Protein AF-A0A2D8TCZ0-F1 (afdb_monomer_lite)

Structure (mmCIF, N/CA/C/O backbone):
data_AF-A0A2D8TCZ0-F1
#
_entry.id   AF-A0A2D8TCZ0-F1
#
loop_
_atom_site.group_PDB
_atom_site.id
_atom_site.type_symbol
_atom_site.label_atom_id
_atom_site.label_alt_id
_atom_site.label_comp_id
_atom_site.label_asym_id
_atom_site.label_entity_id
_atom_site.label_seq_id
_atom_site.pdbx_PDB_ins_code
_atom_site.Cartn_x
_atom_site.Cartn_y
_atom_site.Cartn_z
_atom_site.occupancy
_atom_site.B_iso_or_equiv
_atom_site.auth_seq_id
_atom_site.auth_comp_id
_atom_site.auth_asym_id
_atom_site.auth_atom_id
_atom_site.pdbx_PDB_model_num
ATOM 1 N N . MET A 1 1 ? 22.124 35.869 -0.562 1.00 40.25 1 MET A N 1
ATOM 2 C CA . MET A 1 1 ? 22.173 34.782 -1.564 1.00 40.25 1 MET A CA 1
ATOM 3 C C . MET A 1 1 ? 20.794 34.158 -1.653 1.00 40.25 1 MET A C 1
ATOM 5 O O . MET A 1 1 ? 20.349 33.575 -0.677 1.00 40.25 1 MET A O 1
ATOM 9 N N . LYS A 1 2 ? 20.081 34.383 -2.759 1.00 32.12 2 LYS A N 1
ATOM 10 C CA . LYS A 1 2 ? 18.773 33.778 -3.040 1.00 32.12 2 LYS A CA 1
ATOM 11 C C . LYS A 1 2 ? 19.015 32.621 -4.011 1.00 32.12 2 LYS A C 1
ATOM 13 O O . LYS A 1 2 ? 19.551 32.869 -5.084 1.00 32.12 2 LYS A O 1
ATOM 18 N N . MET A 1 3 ? 18.666 31.395 -3.631 1.00 36.53 3 MET A N 1
ATOM 19 C CA . MET A 1 3 ? 18.548 30.276 -4.571 1.00 36.53 3 MET A CA 1
ATOM 20 C C . MET A 1 3 ? 17.095 30.206 -5.044 1.00 36.53 3 MET A C 1
ATOM 22 O O . MET A 1 3 ? 16.209 30.225 -4.188 1.00 36.53 3 MET A O 1
ATOM 26 N N . PRO A 1 4 ? 16.808 30.138 -6.353 1.00 41.56 4 PRO A N 1
ATOM 27 C CA . PRO A 1 4 ? 15.491 29.748 -6.808 1.00 41.56 4 PRO A CA 1
ATOM 28 C C . PRO A 1 4 ? 15.441 28.222 -6.924 1.00 41.56 4 PRO A C 1
ATOM 30 O O . PRO A 1 4 ? 16.211 27.605 -7.655 1.00 41.56 4 PRO A O 1
ATOM 33 N N . THR A 1 5 ? 14.519 27.617 -6.186 1.00 42.88 5 THR A N 1
ATOM 34 C CA . THR A 1 5 ? 14.083 26.234 -6.365 1.00 42.88 5 THR A CA 1
ATOM 35 C C . THR A 1 5 ? 13.310 26.163 -7.682 1.00 42.88 5 THR A C 1
ATOM 37 O O . THR A 1 5 ? 12.223 26.730 -7.791 1.00 42.88 5 THR A O 1
ATOM 40 N N . ALA A 1 6 ? 13.872 25.516 -8.701 1.00 33.25 6 ALA A N 1
ATOM 41 C CA . ALA A 1 6 ? 13.150 25.212 -9.930 1.00 33.25 6 ALA A CA 1
ATOM 42 C C . ALA A 1 6 ? 12.410 23.883 -9.741 1.00 33.25 6 ALA A C 1
ATOM 44 O O . ALA A 1 6 ? 13.000 22.808 -9.807 1.00 33.25 6 ALA A O 1
ATOM 45 N N . LEU A 1 7 ? 11.112 23.975 -9.458 1.00 36.41 7 LEU A N 1
ATOM 46 C CA . LEU A 1 7 ? 10.191 22.848 -9.510 1.00 36.41 7 LEU A CA 1
ATOM 47 C C . LEU A 1 7 ? 9.921 22.558 -10.995 1.00 36.41 7 LEU A C 1
ATOM 49 O O . LEU A 1 7 ? 9.138 23.259 -11.636 1.00 36.41 7 LEU A O 1
ATOM 53 N N . ALA A 1 8 ? 10.616 21.579 -11.572 1.00 31.91 8 ALA A N 1
ATOM 54 C CA . ALA A 1 8 ? 10.319 21.110 -12.920 1.00 31.91 8 ALA A CA 1
ATOM 55 C C . ALA A 1 8 ? 9.058 20.238 -12.864 1.00 31.91 8 ALA A C 1
ATOM 57 O O . ALA A 1 8 ? 9.103 19.070 -12.482 1.00 31.91 8 ALA A O 1
ATOM 58 N N . ALA A 1 9 ? 7.913 20.829 -13.203 1.00 33.94 9 ALA A N 1
ATOM 59 C CA . ALA A 1 9 ? 6.691 20.089 -13.466 1.00 33.94 9 ALA A CA 1
ATOM 60 C C . ALA A 1 9 ? 6.875 19.294 -14.767 1.00 33.94 9 ALA A C 1
ATOM 62 O O . ALA A 1 9 ? 6.862 19.864 -15.858 1.00 33.94 9 ALA A O 1
ATOM 63 N N . LEU A 1 10 ? 7.072 17.979 -14.655 1.00 32.78 10 LEU A N 1
ATOM 64 C CA . LEU A 1 10 ? 7.097 17.079 -15.802 1.00 32.78 10 LEU A CA 1
ATOM 65 C C . LEU A 1 10 ? 5.653 16.846 -16.267 1.00 32.78 10 LEU A C 1
ATOM 67 O O . LEU A 1 10 ? 4.959 15.951 -15.790 1.00 32.78 10 LEU A O 1
ATOM 71 N N . ALA A 1 11 ? 5.176 17.688 -17.179 1.00 34.62 11 ALA A N 1
ATOM 72 C CA . ALA A 1 11 ? 3.931 17.442 -17.890 1.00 34.62 11 ALA A CA 1
ATOM 73 C C . ALA A 1 11 ? 4.203 16.443 -19.027 1.00 34.62 11 ALA A C 1
ATOM 75 O O . ALA A 1 11 ? 4.610 16.837 -20.119 1.00 34.62 11 ALA A O 1
ATOM 76 N N . LEU A 1 12 ? 3.979 15.146 -18.786 1.00 34.28 12 LEU A N 1
ATOM 77 C CA . LEU A 1 12 ? 3.843 14.182 -19.880 1.00 34.28 12 LEU A CA 1
ATOM 78 C C . LEU A 1 12 ? 2.527 14.476 -20.617 1.00 34.28 12 LEU A C 1
ATOM 80 O O . LEU A 1 12 ? 1.451 14.035 -20.216 1.00 34.28 12 LEU A O 1
ATOM 84 N N . LEU A 1 13 ? 2.607 15.231 -21.710 1.00 35.22 13 LEU A N 1
ATOM 85 C CA . LEU A 1 13 ? 1.521 15.340 -22.681 1.00 35.22 13 LEU A CA 1
ATOM 86 C C . LEU A 1 13 ? 1.503 14.071 -23.543 1.00 35.22 13 LEU A C 1
ATOM 88 O O . LEU A 1 13 ? 2.018 14.045 -24.658 1.00 35.22 13 LEU A O 1
ATOM 92 N N . ALA A 1 14 ? 0.896 13.004 -23.022 1.00 41.47 14 ALA A N 1
ATOM 93 C CA . ALA A 1 14 ? 0.412 11.912 -23.857 1.00 41.47 14 ALA A CA 1
ATOM 94 C C . ALA A 1 14 ? -0.858 12.404 -24.562 1.00 41.47 14 ALA A C 1
ATOM 96 O O . ALA A 1 14 ? -1.960 12.319 -24.022 1.00 41.47 14 ALA A O 1
ATOM 97 N N . ALA A 1 15 ? -0.703 13.002 -25.743 1.00 41.72 15 ALA A N 1
ATOM 98 C CA . ALA A 1 15 ? -1.850 13.371 -26.557 1.00 41.72 15 ALA A CA 1
ATOM 99 C C . ALA A 1 15 ? -2.472 12.085 -27.133 1.00 41.72 15 ALA A C 1
ATOM 101 O O . ALA A 1 15 ? -1.790 11.376 -27.880 1.00 41.72 15 ALA A O 1
ATOM 102 N N . PRO A 1 16 ? -3.741 11.753 -26.828 1.00 40.41 16 PRO A N 1
ATOM 103 C CA . PRO A 1 16 ? -4.453 10.784 -27.640 1.00 40.41 16 PRO A CA 1
ATOM 104 C C . PRO A 1 16 ? -4.507 11.345 -29.062 1.00 40.41 16 PRO A C 1
ATOM 106 O O . PRO A 1 16 ? -4.734 12.542 -29.257 1.00 40.41 16 PRO A O 1
ATOM 109 N N . SER A 1 17 ? -4.287 10.494 -30.061 1.00 42.56 17 SER A N 1
ATOM 110 C CA . SER A 1 17 ? -4.623 10.859 -31.434 1.00 42.56 17 SER A CA 1
ATOM 111 C C . SER A 1 17 ? -6.086 11.311 -31.440 1.00 42.56 17 SER A C 1
ATOM 113 O O . SER A 1 17 ? -6.974 10.536 -31.081 1.00 42.56 17 SER A O 1
ATOM 115 N N . LEU A 1 18 ? -6.331 12.585 -31.760 1.00 38.56 18 LEU A N 1
ATOM 116 C CA . LEU A 1 18 ? -7.670 13.145 -31.915 1.00 38.56 18 LEU A CA 1
ATOM 117 C C . LEU A 1 18 ? -8.307 12.513 -33.157 1.00 38.56 18 LEU A C 1
ATOM 119 O O . LEU A 1 18 ? -8.319 13.093 -34.241 1.00 38.56 18 LEU A O 1
ATOM 123 N N . ALA A 1 19 ? -8.866 11.319 -32.993 1.00 43.28 19 ALA A N 1
ATOM 124 C CA . ALA A 1 19 ? -10.014 10.926 -33.782 1.00 43.28 19 ALA A CA 1
ATOM 125 C C . ALA A 1 19 ? -11.201 11.705 -33.209 1.00 43.28 19 ALA A C 1
ATOM 127 O O . ALA A 1 19 ? -11.570 11.529 -32.050 1.00 43.28 19 ALA A O 1
ATOM 128 N N . ALA A 1 20 ? -11.721 12.635 -34.009 1.00 38.28 20 ALA A N 1
ATOM 129 C CA . ALA A 1 20 ? -12.866 13.464 -33.675 1.00 38.28 20 ALA A CA 1
ATOM 130 C C . ALA A 1 20 ? -14.001 12.640 -33.050 1.00 38.28 20 ALA A C 1
ATOM 132 O O . ALA A 1 20 ? -14.316 11.547 -33.523 1.00 38.28 20 ALA A O 1
ATOM 133 N N . ASP A 1 21 ? -14.611 13.214 -32.014 1.00 44.06 21 ASP A N 1
ATOM 134 C CA . ASP A 1 21 ? -15.733 12.669 -31.260 1.00 44.06 21 ASP A CA 1
ATOM 135 C C . ASP A 1 21 ? -16.883 12.307 -32.220 1.00 44.06 21 ASP A C 1
ATOM 137 O O . ASP A 1 21 ? -17.647 13.153 -32.692 1.00 44.06 21 ASP A O 1
ATOM 141 N N . ARG A 1 22 ? -16.962 11.031 -32.590 1.00 43.03 22 ARG A N 1
ATOM 142 C CA . ARG A 1 22 ? -18.126 10.433 -33.236 1.00 43.03 22 ARG A CA 1
ATOM 143 C C . ARG A 1 22 ? -18.595 9.330 -32.314 1.00 43.03 22 ARG A C 1
ATOM 145 O O . ARG A 1 22 ? -17.835 8.404 -32.046 1.00 43.03 22 ARG A O 1
ATOM 152 N N . GLN A 1 23 ? -19.847 9.447 -31.870 1.00 42.88 23 GLN A N 1
ATOM 153 C CA . GLN A 1 23 ? -20.610 8.394 -31.201 1.00 42.88 23 GLN A CA 1
ATOM 154 C C . GLN A 1 23 ? -20.191 7.020 -31.729 1.00 42.88 23 GLN A C 1
ATOM 156 O O . GLN A 1 23 ? -20.436 6.683 -32.892 1.00 42.88 23 GLN A O 1
ATOM 161 N N . THR A 1 24 ? -19.516 6.248 -30.882 1.00 36.88 24 THR A N 1
ATOM 162 C CA . THR A 1 24 ? -19.017 4.920 -31.214 1.00 36.88 24 THR A CA 1
ATOM 163 C C . THR A 1 24 ? -20.197 3.965 -31.305 1.00 36.88 24 THR A C 1
ATOM 165 O O . THR A 1 24 ? -20.619 3.324 -30.349 1.00 36.88 24 THR A O 1
ATOM 168 N N . THR A 1 25 ? -20.738 3.862 -32.514 1.00 39.81 25 THR A N 1
ATOM 169 C CA . THR A 1 25 ? -21.361 2.611 -32.950 1.00 39.81 25 THR A CA 1
ATOM 170 C C . THR A 1 25 ? -20.261 1.545 -32.859 1.00 39.81 25 THR A C 1
ATOM 172 O O . THR A 1 25 ? -19.134 1.865 -33.254 1.00 39.81 25 THR A O 1
ATOM 175 N N . PRO A 1 26 ? -20.509 0.331 -32.327 1.00 41.09 26 PRO A N 1
ATOM 176 C CA . PRO A 1 26 ? -19.472 -0.690 -32.276 1.00 41.09 26 PRO A CA 1
ATOM 177 C C . PRO A 1 26 ? -18.914 -0.854 -33.685 1.00 41.09 26 PRO A C 1
ATOM 179 O O . PRO A 1 26 ? -19.679 -1.064 -34.631 1.00 41.09 26 PRO A O 1
ATOM 182 N N . ALA A 1 27 ? -17.602 -0.650 -33.827 1.00 46.88 27 ALA A N 1
ATOM 183 C CA . ALA A 1 27 ? -16.928 -0.804 -35.099 1.00 46.88 27 ALA A CA 1
ATOM 184 C C . ALA A 1 27 ? -17.167 -2.244 -35.546 1.00 46.88 27 ALA A C 1
ATOM 186 O O . ALA A 1 27 ? -16.651 -3.189 -34.958 1.00 46.88 27 ALA A O 1
ATOM 187 N N . LYS A 1 28 ? -18.036 -2.407 -36.541 1.00 50.53 28 LYS A N 1
ATOM 188 C CA . LYS A 1 28 ? -18.186 -3.672 -37.235 1.00 50.53 28 LYS A CA 1
ATOM 189 C C . LYS A 1 28 ? -16.844 -3.914 -37.906 1.00 50.53 28 LYS A C 1
ATOM 191 O O . LYS A 1 28 ? -16.453 -3.085 -38.730 1.00 50.53 28 LYS A O 1
ATOM 196 N N . ASP A 1 29 ? -16.151 -4.980 -37.507 1.00 52.69 29 ASP A N 1
ATOM 197 C CA . ASP A 1 29 ? -14.858 -5.344 -38.081 1.00 52.69 29 ASP A CA 1
ATOM 198 C C . ASP A 1 29 ? -14.941 -5.213 -39.602 1.00 52.69 29 ASP A C 1
ATOM 200 O O . ASP A 1 29 ? -15.838 -5.774 -40.246 1.00 52.69 29 ASP A O 1
ATOM 204 N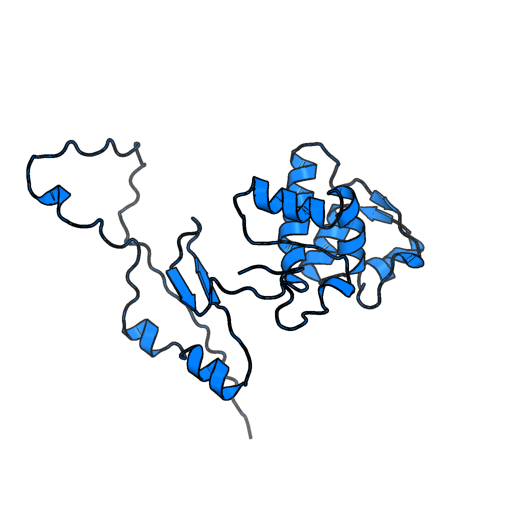 N . ALA A 1 30 ? -14.072 -4.371 -40.163 1.00 55.88 30 ALA A N 1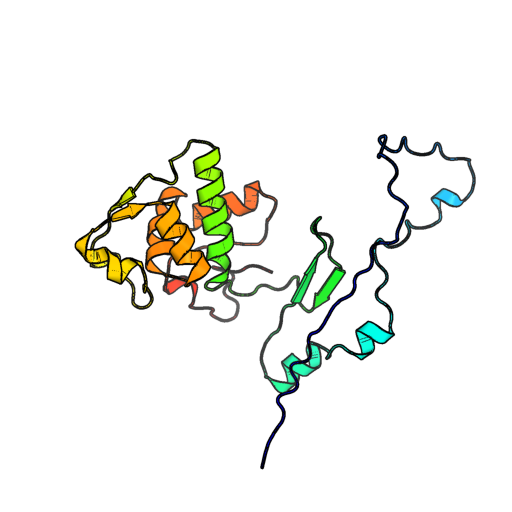
ATOM 205 C CA . ALA A 1 30 ? -14.051 -4.132 -41.592 1.00 55.88 30 ALA A CA 1
ATOM 206 C C . ALA A 1 30 ? -13.780 -5.473 -42.283 1.00 55.88 30 ALA A C 1
ATOM 208 O O . ALA A 1 30 ? -12.785 -6.136 -41.994 1.00 55.88 30 ALA A O 1
ATOM 209 N N . ALA A 1 31 ? -14.690 -5.895 -43.164 1.00 57.06 31 ALA A N 1
ATOM 210 C CA . ALA A 1 31 ? -14.518 -7.140 -43.895 1.00 57.06 31 ALA A CA 1
ATOM 211 C C . ALA A 1 31 ? -13.213 -7.066 -44.712 1.00 57.06 31 ALA A C 1
ATOM 213 O O . ALA A 1 31 ? -12.999 -6.059 -45.396 1.00 57.06 31 ALA A O 1
ATOM 214 N N . PRO A 1 32 ? -12.341 -8.089 -44.650 1.00 57.78 32 PRO A N 1
ATOM 215 C CA . PRO A 1 32 ? -11.054 -8.048 -45.328 1.00 57.78 32 PRO A CA 1
ATOM 216 C C . PRO A 1 32 ? -11.264 -7.891 -46.839 1.00 57.78 32 PRO A C 1
ATOM 218 O O . PRO A 1 32 ? -11.962 -8.680 -47.473 1.00 57.78 32 PRO A O 1
ATOM 221 N N . THR A 1 33 ? -10.657 -6.850 -47.409 1.00 65.44 33 THR A N 1
ATOM 222 C CA . THR A 1 33 ? -10.781 -6.439 -48.821 1.00 65.44 33 THR A CA 1
ATOM 223 C C . THR A 1 33 ? -9.952 -7.304 -49.776 1.00 65.44 33 THR A C 1
ATOM 225 O O . THR A 1 33 ? -10.026 -7.120 -50.988 1.00 65.44 33 THR A O 1
ATOM 228 N N . GLY A 1 34 ? -9.161 -8.244 -49.246 1.00 59.97 34 GLY A N 1
ATOM 229 C CA . GLY A 1 34 ? -8.247 -9.088 -50.019 1.00 59.97 34 GLY A CA 1
ATOM 230 C C . GLY A 1 34 ? -6.910 -8.424 -50.373 1.00 59.97 34 GLY A C 1
ATOM 231 O O . GLY A 1 34 ? -6.085 -9.057 -51.026 1.00 59.97 34 GLY A O 1
ATOM 232 N N . ASN A 1 35 ? -6.665 -7.186 -49.932 1.00 63.84 35 ASN A N 1
ATOM 233 C CA . ASN A 1 35 ? -5.357 -6.540 -50.042 1.00 63.84 35 AS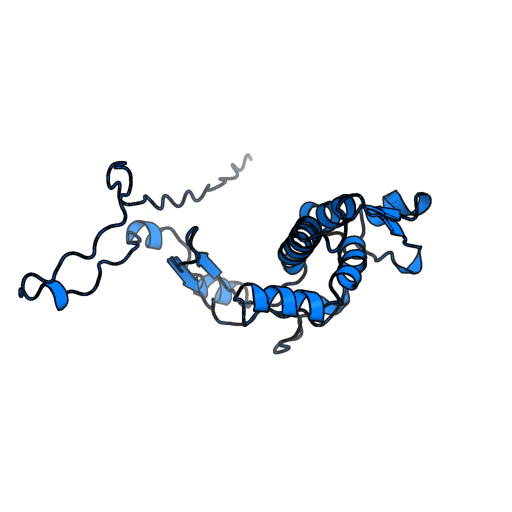N A CA 1
ATOM 234 C C . ASN A 1 35 ? -4.440 -6.943 -48.879 1.00 63.84 35 ASN A C 1
ATOM 236 O O . ASN A 1 35 ? -4.906 -7.379 -47.827 1.00 63.84 35 ASN A O 1
ATOM 240 N N . LEU A 1 36 ? -3.128 -6.744 -49.056 1.00 62.62 36 LEU A N 1
ATOM 241 C CA . LEU A 1 36 ? -2.061 -6.994 -48.069 1.00 62.62 36 LEU A CA 1
ATOM 242 C C . LEU A 1 36 ? -2.216 -6.181 -46.760 1.00 62.62 36 LEU A C 1
ATOM 244 O O . LEU A 1 36 ? -1.317 -6.189 -45.926 1.00 62.62 36 LEU A O 1
ATOM 248 N N . ASP A 1 37 ? -3.344 -5.502 -46.558 1.00 59.12 37 ASP A N 1
ATOM 249 C CA . ASP A 1 37 ? -3.729 -4.761 -45.358 1.00 59.12 37 ASP A CA 1
ATOM 250 C C . ASP A 1 37 ? -3.668 -5.651 -44.103 1.00 59.12 37 ASP A C 1
ATOM 252 O O . ASP A 1 37 ? -3.303 -5.184 -43.029 1.00 59.12 37 ASP A O 1
ATOM 256 N N . THR A 1 38 ? -3.927 -6.958 -44.242 1.00 61.31 38 THR A N 1
ATOM 257 C CA . THR A 1 38 ? -3.773 -7.950 -43.160 1.00 61.31 38 THR A CA 1
ATOM 258 C C . THR A 1 38 ? -2.320 -8.349 -42.875 1.00 61.31 38 THR A C 1
ATOM 260 O O . THR A 1 38 ? -2.072 -9.056 -41.902 1.00 61.31 38 THR A O 1
ATOM 263 N N . LEU A 1 39 ? -1.359 -7.947 -43.717 1.00 70.69 39 LEU A N 1
ATOM 264 C CA . LEU A 1 39 ? 0.079 -8.163 -43.495 1.00 70.69 39 LEU A CA 1
ATOM 265 C C . LEU A 1 39 ? 0.745 -6.999 -42.758 1.00 70.69 39 LEU A C 1
ATOM 267 O O . LEU A 1 39 ? 1.878 -7.142 -42.297 1.00 70.69 39 LEU A O 1
ATOM 271 N N . MET A 1 40 ? 0.081 -5.847 -42.665 1.00 71.06 40 MET A N 1
ATOM 272 C CA . MET A 1 40 ? 0.600 -4.727 -41.893 1.00 71.06 40 MET A CA 1
ATOM 273 C C . MET A 1 40 ? 0.315 -4.969 -40.408 1.00 71.06 40 MET A C 1
ATOM 275 O O . MET A 1 40 ? -0.824 -5.279 -40.048 1.00 71.06 40 MET A O 1
ATOM 279 N N . PRO A 1 41 ? 1.318 -4.839 -39.522 1.00 70.25 41 PRO A N 1
ATOM 280 C CA . PRO A 1 41 ? 1.061 -4.900 -38.093 1.00 70.25 41 PRO A CA 1
ATOM 281 C C . PRO A 1 41 ? 0.093 -3.779 -37.704 1.00 70.25 41 PRO A C 1
ATOM 283 O O . PRO A 1 41 ? 0.112 -2.694 -38.292 1.00 70.25 41 PRO A O 1
ATOM 286 N N . ALA A 1 42 ? -0.740 -4.033 -36.694 1.00 72.56 42 ALA A N 1
ATOM 287 C CA . ALA A 1 42 ? -1.571 -2.988 -36.114 1.00 72.56 42 ALA A CA 1
ATOM 288 C C . ALA A 1 42 ? -0.687 -1.798 -35.711 1.00 72.56 42 ALA A C 1
ATOM 290 O O . ALA A 1 42 ? 0.380 -1.982 -35.118 1.00 72.56 42 ALA A O 1
ATOM 291 N N . ALA A 1 43 ? -1.123 -0.582 -36.051 1.00 67.62 43 ALA A N 1
ATOM 292 C CA . ALA A 1 43 ? -0.394 0.621 -35.676 1.00 67.62 43 ALA A CA 1
ATOM 293 C C . ALA A 1 43 ? -0.204 0.657 -34.148 1.00 67.62 43 ALA A C 1
ATOM 295 O O . ALA A 1 43 ? -1.138 0.317 -33.410 1.00 67.62 43 ALA A O 1
ATOM 296 N N . PRO A 1 44 ? 0.983 1.054 -33.654 1.00 70.62 44 PRO A N 1
ATOM 297 C CA . PRO A 1 44 ? 1.218 1.130 -32.223 1.00 70.62 44 PRO A CA 1
ATOM 298 C C . PRO A 1 44 ? 0.226 2.111 -31.596 1.00 70.62 44 PRO A C 1
ATOM 300 O O . PRO A 1 44 ? -0.013 3.200 -32.118 1.00 70.62 44 PRO A O 1
ATOM 303 N N . ARG A 1 45 ? -0.348 1.719 -30.456 1.00 74.31 45 ARG A N 1
ATOM 304 C CA . ARG A 1 45 ? -1.347 2.523 -29.734 1.00 74.31 45 ARG A CA 1
ATOM 305 C C . ARG A 1 45 ? -0.774 3.858 -29.245 1.00 74.31 45 ARG A C 1
ATOM 307 O O . ARG A 1 45 ? -1.517 4.825 -29.105 1.00 74.31 45 ARG A O 1
ATOM 314 N N . TYR A 1 46 ? 0.543 3.908 -29.029 1.00 75.62 46 TYR A N 1
ATOM 315 C CA . TYR A 1 46 ? 1.275 5.077 -28.558 1.00 75.62 46 TYR A CA 1
ATOM 316 C C . TYR A 1 46 ? 2.598 5.236 -29.304 1.00 75.62 46 TYR A C 1
ATOM 318 O O . TYR A 1 46 ? 3.289 4.259 -29.587 1.00 75.62 46 TYR A O 1
ATOM 326 N N . LEU A 1 47 ? 2.962 6.489 -29.573 1.00 77.94 47 LEU A N 1
ATOM 327 C CA . LEU A 1 47 ? 4.284 6.889 -30.038 1.00 77.94 47 LEU A CA 1
ATOM 328 C C . LEU A 1 47 ? 4.849 7.870 -29.015 1.00 77.94 47 LEU A C 1
ATOM 330 O O . LEU A 1 47 ? 4.250 8.916 -28.765 1.00 77.94 47 LEU A O 1
ATOM 334 N N . VAL A 1 48 ? 5.989 7.531 -28.418 1.00 73.06 48 VAL A N 1
ATOM 335 C CA . VAL A 1 48 ? 6.723 8.456 -27.552 1.00 73.06 48 VAL A CA 1
ATOM 336 C C . VAL A 1 48 ? 7.731 9.198 -28.429 1.00 73.06 48 VAL A C 1
ATOM 338 O O . VAL A 1 48 ? 8.586 8.549 -29.034 1.00 73.06 48 VAL A O 1
ATOM 341 N N . PRO A 1 49 ? 7.639 10.533 -28.560 1.00 80.00 49 PRO A N 1
ATOM 342 C CA . PRO A 1 49 ? 8.588 11.279 -29.372 1.00 80.00 49 PRO A CA 1
ATOM 343 C C . PRO A 1 49 ? 9.982 11.198 -28.749 1.00 80.00 49 PRO A C 1
ATOM 345 O O . PRO A 1 49 ? 10.136 11.303 -27.532 1.00 80.00 49 PRO A O 1
ATOM 348 N N . GLN A 1 50 ? 11.009 11.062 -29.588 1.00 78.62 50 GLN A N 1
ATOM 349 C CA . GLN A 1 50 ? 12.400 10.969 -29.139 1.00 78.62 50 GLN A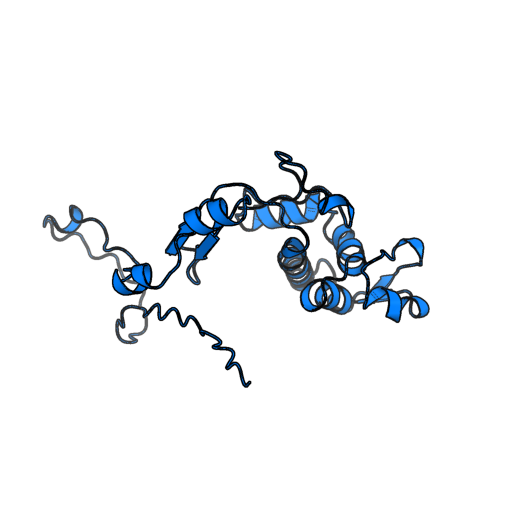 CA 1
ATOM 350 C C . GLN A 1 50 ? 12.807 12.154 -28.246 1.00 78.62 50 GLN A C 1
ATOM 352 O O . GLN A 1 50 ? 13.472 11.960 -27.235 1.00 78.62 50 GLN A O 1
ATOM 357 N N . SER A 1 51 ? 12.324 13.361 -28.549 1.00 84.12 51 SER A N 1
ATOM 358 C CA . SER A 1 51 ? 12.581 14.556 -27.738 1.00 84.12 51 SER A CA 1
ATOM 359 C C . SER A 1 51 ? 12.042 14.464 -26.307 1.00 84.12 51 SER A C 1
ATOM 361 O O . SER A 1 51 ? 12.597 15.096 -25.414 1.00 84.12 51 SER A O 1
ATOM 363 N N . ALA A 1 52 ? 10.979 13.689 -26.064 1.00 79.38 52 ALA A N 1
ATOM 364 C CA . ALA A 1 52 ? 10.499 13.429 -24.709 1.00 79.38 52 ALA A CA 1
ATOM 365 C C . ALA A 1 52 ? 11.415 12.441 -23.977 1.00 79.38 52 ALA A C 1
ATOM 367 O O . ALA A 1 52 ? 11.650 12.610 -22.786 1.00 79.38 52 ALA A O 1
ATOM 368 N N . LEU A 1 53 ? 11.972 11.449 -24.681 1.00 77.62 53 LEU A N 1
ATOM 369 C CA . LEU A 1 53 ? 12.938 10.511 -24.100 1.00 77.62 53 LEU A CA 1
ATOM 370 C C . LEU A 1 53 ? 14.253 11.209 -23.729 1.00 77.62 53 LEU A C 1
ATOM 372 O O . LEU A 1 53 ? 14.815 10.917 -22.682 1.00 77.62 53 LEU A O 1
ATOM 376 N N . GLU A 1 54 ? 14.700 12.178 -24.530 1.00 81.38 54 GLU A N 1
ATOM 377 C CA . GLU A 1 54 ? 15.917 12.967 -24.269 1.00 81.38 54 GLU A CA 1
ATOM 378 C C . GLU A 1 54 ? 15.809 13.880 -23.033 1.00 81.38 54 GLU A C 1
ATOM 380 O O . GLU A 1 54 ? 16.826 14.308 -22.492 1.00 81.38 54 GLU A O 1
ATOM 385 N N . GLN A 1 55 ? 14.592 14.179 -22.564 1.00 81.50 55 GLN A N 1
ATOM 386 C CA . GLN A 1 55 ? 14.358 14.998 -21.366 1.00 81.50 55 GLN A CA 1
ATOM 387 C C . GLN A 1 55 ? 14.259 14.179 -20.075 1.00 81.50 55 GLN A C 1
ATOM 389 O O . GLN A 1 55 ? 14.250 14.753 -18.983 1.00 81.50 55 GLN A O 1
ATOM 394 N N . VAL A 1 56 ? 14.157 12.853 -20.175 1.00 81.44 56 VAL A N 1
ATOM 395 C CA . VAL A 1 56 ? 13.994 11.967 -19.022 1.00 81.44 56 VAL A CA 1
ATOM 396 C C . VAL A 1 56 ? 15.343 11.346 -18.683 1.00 81.44 56 VAL A C 1
ATOM 398 O O . VAL A 1 56 ? 16.047 10.834 -19.548 1.00 81.44 56 VAL A O 1
ATOM 401 N N . ARG A 1 57 ? 15.712 11.379 -17.399 1.00 86.88 57 ARG A N 1
ATOM 402 C CA . ARG A 1 57 ? 16.910 10.686 -16.917 1.00 86.88 57 ARG A CA 1
ATOM 403 C C . ARG A 1 57 ? 16.790 9.180 -17.136 1.00 86.88 57 ARG A C 1
ATOM 405 O O . ARG A 1 57 ? 15.741 8.602 -16.857 1.00 86.88 57 ARG A O 1
ATOM 412 N N . ASN A 1 58 ? 17.885 8.542 -17.540 1.00 89.81 58 ASN A N 1
ATOM 413 C CA . ASN A 1 58 ? 17.942 7.093 -17.663 1.00 89.81 58 ASN A CA 1
ATOM 414 C C . ASN A 1 58 ? 17.816 6.443 -16.267 1.00 89.81 58 ASN A C 1
ATOM 416 O O . ASN A 1 58 ? 18.663 6.698 -15.406 1.00 89.81 58 ASN A O 1
ATOM 420 N N . PRO A 1 59 ? 16.807 5.586 -16.022 1.00 93.12 59 PRO A N 1
ATOM 421 C CA . PRO A 1 59 ? 16.655 4.888 -14.746 1.00 93.12 59 PRO A CA 1
ATOM 422 C C . PRO A 1 59 ? 17.885 4.065 -14.344 1.00 93.12 59 PRO A C 1
ATOM 424 O O . PRO A 1 59 ? 18.168 3.937 -13.155 1.00 93.12 59 PRO A O 1
ATOM 427 N N . LYS A 1 60 ? 18.658 3.562 -15.317 1.00 94.50 60 LYS A N 1
ATOM 428 C CA . LYS A 1 60 ? 19.869 2.786 -15.037 1.00 94.50 60 LYS A CA 1
ATOM 429 C C . LYS A 1 60 ? 20.968 3.617 -14.380 1.00 94.50 60 LYS A C 1
ATOM 431 O O . LYS A 1 60 ? 21.608 3.153 -13.444 1.00 94.50 60 LYS A O 1
ATOM 436 N N . GLU A 1 61 ? 21.141 4.858 -14.825 1.00 95.25 61 GLU A N 1
ATOM 437 C CA . GLU A 1 61 ? 22.098 5.791 -14.219 1.00 95.25 61 GLU A CA 1
ATOM 438 C C . GLU A 1 61 ? 21.695 6.122 -12.775 1.00 95.25 61 GLU A C 1
ATOM 440 O O . GLU A 1 61 ? 22.551 6.265 -11.910 1.00 95.25 61 GLU A O 1
ATOM 445 N N . ILE A 1 62 ? 20.387 6.194 -12.487 1.00 95.38 62 ILE A N 1
ATOM 446 C CA . ILE A 1 62 ? 19.882 6.398 -11.120 1.00 95.38 62 ILE A CA 1
ATOM 447 C C . ILE A 1 62 ? 20.254 5.208 -10.224 1.00 95.38 62 ILE A C 1
ATOM 449 O O . ILE A 1 62 ? 20.694 5.416 -9.093 1.00 95.38 62 ILE A O 1
ATOM 453 N N . GLU A 1 63 ? 20.105 3.968 -10.699 1.00 96.31 63 GLU A N 1
ATOM 454 C CA . GLU A 1 63 ? 20.549 2.786 -9.943 1.00 96.31 63 GLU A CA 1
ATOM 455 C C . GLU A 1 63 ? 22.053 2.829 -9.655 1.00 96.31 63 GLU A C 1
ATOM 457 O O . GLU A 1 63 ? 22.464 2.635 -8.513 1.00 96.31 63 GLU A O 1
ATOM 462 N N . GLU A 1 64 ? 22.874 3.123 -10.666 1.00 96.94 64 GLU A N 1
ATOM 463 C CA . GLU A 1 64 ? 24.336 3.171 -10.534 1.00 96.94 64 GLU A CA 1
ATOM 464 C C . GLU A 1 64 ? 24.804 4.258 -9.556 1.00 96.94 64 GLU A C 1
ATOM 466 O O . GLU A 1 64 ? 25.700 4.019 -8.747 1.00 96.94 64 GLU A O 1
ATOM 471 N N . GLU A 1 65 ? 24.173 5.434 -9.582 1.00 97.00 65 GLU A N 1
ATOM 472 C CA . GLU A 1 65 ? 24.469 6.543 -8.667 1.00 97.00 65 GLU A CA 1
ATOM 473 C C . GLU A 1 65 ? 24.048 6.254 -7.222 1.00 97.00 65 GLU A C 1
ATOM 475 O O . GLU A 1 65 ? 24.734 6.653 -6.279 1.00 97.00 65 GLU A O 1
ATOM 480 N N . THR A 1 66 ? 22.894 5.609 -7.037 1.00 96.44 66 THR A N 1
ATOM 481 C CA . THR A 1 66 ? 22.311 5.381 -5.705 1.00 96.44 66 THR A CA 1
ATOM 482 C C . THR A 1 66 ? 22.773 4.079 -5.059 1.00 96.44 66 THR A C 1
ATOM 484 O O . THR A 1 66 ? 22.657 3.931 -3.843 1.00 96.44 66 THR A O 1
ATOM 487 N N . GLY A 1 67 ? 23.268 3.127 -5.855 1.00 95.69 67 GLY A N 1
ATOM 488 C CA . GLY A 1 67 ? 23.526 1.750 -5.432 1.00 95.69 67 GLY A CA 1
ATOM 489 C C . GLY A 1 67 ? 22.253 0.953 -5.121 1.00 95.69 67 GLY A C 1
ATOM 490 O O . GLY A 1 67 ? 22.342 -0.135 -4.553 1.00 95.69 67 GLY A O 1
ATOM 491 N N . GLY A 1 68 ? 21.074 1.500 -5.438 1.00 93.94 68 GLY A N 1
ATOM 492 C CA . GLY A 1 68 ? 19.775 0.875 -5.206 1.00 93.94 68 GLY A CA 1
ATOM 493 C C . GLY A 1 68 ? 19.232 0.135 -6.429 1.00 93.94 68 GLY A C 1
ATOM 494 O O . GLY A 1 68 ? 19.859 0.081 -7.485 1.00 93.94 68 GLY A O 1
ATOM 495 N N . ARG A 1 69 ? 18.019 -0.408 -6.279 1.00 94.69 69 ARG A N 1
ATOM 496 C CA . ARG A 1 69 ? 17.221 -0.986 -7.369 1.00 94.69 69 ARG A CA 1
ATOM 497 C C . ARG A 1 69 ? 15.989 -0.128 -7.624 1.00 94.69 69 ARG A C 1
ATOM 499 O O . ARG A 1 69 ? 15.330 0.290 -6.671 1.00 94.69 69 ARG A O 1
ATOM 506 N N . LEU A 1 70 ? 15.669 0.104 -8.893 1.00 95.81 70 LEU A N 1
ATOM 507 C CA . LEU A 1 70 ? 14.547 0.943 -9.315 1.00 95.81 70 LEU A CA 1
ATOM 508 C C . LEU A 1 70 ? 13.602 0.159 -10.228 1.00 95.81 70 LEU A C 1
ATOM 510 O O . LEU A 1 70 ? 14.040 -0.403 -11.224 1.00 95.81 70 LEU A O 1
ATOM 514 N N . GLY A 1 71 ? 12.309 0.171 -9.904 1.00 96.00 71 GLY A N 1
ATOM 515 C CA . GLY A 1 71 ? 11.221 -0.331 -10.744 1.00 96.00 71 GLY A CA 1
ATOM 516 C C . GLY A 1 71 ? 10.301 0.813 -11.162 1.00 96.00 71 GLY A C 1
ATOM 517 O O . GLY A 1 71 ? 9.948 1.662 -10.342 1.00 96.00 71 GLY A O 1
ATOM 518 N N . VAL A 1 72 ? 9.933 0.871 -12.442 1.00 95.31 72 VAL A N 1
ATOM 519 C CA . VAL A 1 72 ? 9.028 1.888 -12.995 1.00 95.31 72 VAL A CA 1
ATOM 520 C C . VAL A 1 72 ? 8.066 1.227 -13.969 1.00 95.31 72 VAL A C 1
ATOM 522 O O . VAL A 1 72 ? 8.501 0.581 -14.921 1.00 95.31 72 VAL A O 1
ATOM 525 N N . ALA A 1 73 ? 6.770 1.471 -13.794 1.00 94.00 73 ALA A N 1
ATOM 526 C CA . ALA A 1 73 ? 5.735 1.136 -14.762 1.00 94.00 73 ALA A CA 1
ATOM 527 C C . ALA A 1 73 ? 4.824 2.351 -14.979 1.00 94.00 73 ALA A C 1
ATOM 529 O O . ALA A 1 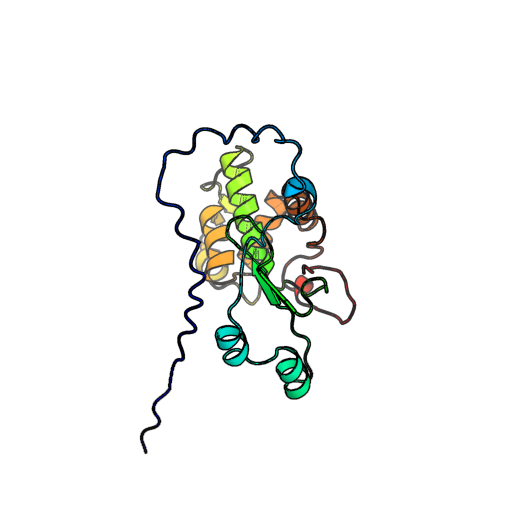73 ? 4.272 2.912 -14.035 1.00 94.00 73 ALA A O 1
ATOM 530 N N . LEU A 1 74 ? 4.666 2.760 -16.236 1.00 91.06 74 LEU A N 1
ATOM 531 C CA . LEU A 1 74 ? 3.690 3.755 -16.662 1.00 91.06 74 LEU A CA 1
ATOM 532 C C . LEU A 1 74 ? 2.666 3.060 -17.550 1.00 91.06 74 LEU A C 1
ATOM 534 O O . LEU A 1 74 ? 3.030 2.496 -18.581 1.00 91.06 74 LEU A O 1
ATOM 538 N N . VAL A 1 75 ? 1.396 3.134 -17.170 1.00 90.50 75 VAL A N 1
ATOM 539 C CA . VAL A 1 75 ? 0.279 2.508 -17.885 1.00 90.50 75 VAL A CA 1
ATOM 540 C C . VAL A 1 75 ? -0.752 3.552 -18.310 1.00 90.50 75 VAL A C 1
ATOM 542 O O . VAL A 1 75 ? -0.845 4.628 -17.714 1.00 90.50 75 VAL A O 1
ATOM 545 N N . ASP A 1 76 ? -1.529 3.248 -19.348 1.00 89.19 76 ASP A N 1
ATOM 546 C CA . ASP A 1 76 ? -2.709 4.033 -19.706 1.00 89.19 76 ASP A CA 1
ATOM 547 C C . ASP A 1 76 ? -3.898 3.733 -18.772 1.00 89.19 76 ASP A C 1
ATOM 549 O O . ASP A 1 76 ? -3.850 2.879 -17.886 1.00 89.19 76 ASP A O 1
ATOM 553 N N . ARG A 1 77 ? -5.019 4.426 -18.993 1.00 90.44 77 ARG A N 1
ATOM 554 C CA . ARG A 1 77 ? -6.254 4.226 -18.219 1.00 90.44 77 ARG A CA 1
ATOM 555 C C . ARG A 1 77 ? -6.861 2.820 -18.380 1.00 90.44 77 ARG A C 1
ATOM 557 O O . ARG A 1 77 ? -7.704 2.432 -17.577 1.00 90.44 77 ARG A O 1
ATOM 564 N N . GLN A 1 78 ? -6.495 2.087 -19.426 1.00 87.62 78 GLN A N 1
ATOM 565 C CA . GLN A 1 78 ? -6.931 0.716 -19.687 1.00 87.62 78 GLN A CA 1
ATOM 566 C C . GLN A 1 78 ? -5.918 -0.325 -19.180 1.00 87.62 78 GLN A C 1
ATOM 568 O O . GLN A 1 78 ? -6.143 -1.516 -19.376 1.00 87.62 78 GLN A O 1
ATOM 573 N N . GLY A 1 79 ? -4.827 0.103 -18.536 1.00 86.00 79 GLY A N 1
ATOM 574 C CA . GLY A 1 79 ? -3.769 -0.771 -18.036 1.00 86.00 79 GLY A CA 1
ATOM 575 C C . GLY A 1 79 ? -2.747 -1.189 -19.096 1.00 86.00 79 GLY A C 1
ATOM 576 O O . GLY A 1 79 ? -1.886 -2.017 -18.810 1.00 86.00 79 GLY A O 1
ATOM 577 N N . ALA A 1 80 ? -2.799 -0.637 -20.313 1.00 87.50 80 ALA A N 1
ATOM 578 C CA . ALA A 1 80 ? -1.783 -0.918 -21.318 1.00 87.50 80 ALA A CA 1
ATOM 579 C C . ALA A 1 80 ? -0.475 -0.225 -20.933 1.00 87.50 80 ALA A C 1
ATOM 581 O O . ALA A 1 80 ? -0.439 0.982 -20.687 1.00 87.50 80 ALA A O 1
ATOM 582 N N . LEU A 1 81 ? 0.610 -0.990 -20.904 1.00 87.75 81 LEU A N 1
ATOM 583 C CA . LEU A 1 81 ? 1.928 -0.469 -20.595 1.00 87.75 81 LEU A CA 1
ATOM 584 C C . LEU A 1 81 ? 2.413 0.516 -21.670 1.00 87.75 81 LEU A C 1
ATOM 586 O O . LEU A 1 81 ? 2.458 0.193 -22.856 1.00 87.75 81 LEU A O 1
ATOM 590 N N . LEU A 1 82 ? 2.835 1.694 -21.219 1.00 86.69 82 LEU A N 1
ATOM 591 C CA . LEU A 1 82 ? 3.405 2.764 -22.034 1.00 86.69 82 LEU A CA 1
ATOM 592 C C . LEU A 1 82 ? 4.931 2.776 -21.957 1.00 86.69 82 LEU A C 1
ATOM 594 O O . LEU A 1 82 ? 5.605 2.840 -22.981 1.00 86.69 82 LEU A O 1
ATOM 598 N N . LEU A 1 83 ? 5.472 2.719 -20.739 1.00 86.75 83 LEU A N 1
ATOM 599 C CA . LEU A 1 83 ? 6.906 2.730 -20.453 1.00 86.75 83 LEU A CA 1
ATOM 600 C C . LEU A 1 83 ? 7.173 1.868 -19.222 1.00 86.75 83 LEU A C 1
ATOM 602 O O . LEU A 1 83 ? 6.360 1.838 -18.300 1.00 86.75 83 LEU A O 1
ATOM 606 N N . GLY A 1 84 ? 8.330 1.215 -19.165 1.00 90.12 84 GLY A N 1
ATOM 607 C CA . GLY A 1 84 ? 8.763 0.605 -17.917 1.00 90.12 84 GLY A CA 1
ATOM 608 C C . GLY A 1 84 ? 10.237 0.235 -17.878 1.00 90.12 84 GLY A C 1
ATOM 609 O O . GLY A 1 84 ? 10.873 0.072 -18.918 1.00 90.12 84 GLY A O 1
ATOM 610 N N . PHE A 1 85 ? 10.747 0.107 -16.660 1.00 94.00 85 PHE A N 1
ATOM 611 C CA . PHE A 1 85 ? 12.127 -0.225 -16.319 1.00 94.00 85 PHE A CA 1
ATOM 612 C C . PHE A 1 85 ? 12.103 -1.159 -15.107 1.00 94.00 85 PHE A C 1
ATOM 614 O O . PHE A 1 85 ? 11.441 -0.830 -14.128 1.00 94.00 85 PHE A O 1
ATOM 621 N N . ASN A 1 86 ? 12.727 -2.339 -15.206 1.00 96.25 86 ASN A N 1
ATOM 622 C CA . ASN A 1 86 ? 12.634 -3.432 -14.217 1.00 96.25 86 ASN A CA 1
ATOM 623 C C . ASN A 1 86 ? 11.195 -3.732 -13.738 1.00 96.25 86 ASN A C 1
ATOM 625 O O . ASN A 1 86 ? 10.985 -4.245 -12.647 1.00 96.25 86 ASN A O 1
ATOM 629 N N . ARG A 1 87 ? 10.191 -3.410 -14.563 1.00 94.62 87 ARG A N 1
ATOM 630 C CA . ARG A 1 87 ? 8.759 -3.423 -14.212 1.00 94.62 87 ARG A CA 1
ATOM 631 C C . ARG A 1 87 ? 8.181 -4.805 -13.912 1.00 94.62 87 ARG A C 1
ATOM 633 O O . ARG A 1 87 ? 7.046 -4.893 -13.492 1.00 94.62 87 ARG A O 1
ATOM 640 N N . ASP A 1 88 ? 8.900 -5.858 -14.286 1.00 94.88 88 ASP A N 1
ATOM 641 C CA . ASP A 1 88 ? 8.473 -7.249 -14.125 1.00 94.88 88 ASP A CA 1
ATOM 642 C C . ASP A 1 88 ? 9.237 -7.903 -12.947 1.00 94.88 88 ASP A C 1
ATOM 644 O O . ASP A 1 88 ? 9.054 -9.084 -12.648 1.00 94.88 88 ASP A O 1
ATOM 648 N N . GLU A 1 89 ? 10.114 -7.145 -12.271 1.00 96.12 89 GLU A N 1
ATOM 649 C CA . GLU A 1 89 ? 10.821 -7.572 -11.065 1.00 96.12 89 GLU A CA 1
ATOM 650 C C . GLU A 1 89 ? 9.997 -7.295 -9.808 1.00 96.12 89 GLU A C 1
ATOM 652 O O . GLU A 1 89 ? 9.233 -6.340 -9.745 1.00 96.12 89 GLU A O 1
ATOM 657 N N . ARG A 1 90 ? 10.191 -8.107 -8.764 1.00 96.56 90 ARG A N 1
ATOM 658 C CA . ARG A 1 90 ? 9.473 -7.925 -7.500 1.00 96.56 90 ARG A CA 1
ATOM 659 C C . ARG A 1 90 ? 10.081 -6.825 -6.631 1.00 96.56 90 ARG A C 1
ATOM 661 O O . ARG A 1 90 ? 11.298 -6.798 -6.417 1.00 96.56 90 ARG A O 1
ATOM 668 N N . PHE A 1 91 ? 9.201 -6.014 -6.050 1.00 97.75 91 PHE A N 1
ATOM 669 C CA . PHE A 1 91 ? 9.499 -4.990 -5.048 1.00 97.75 91 PHE A CA 1
ATOM 670 C C . PHE A 1 91 ? 8.554 -5.132 -3.853 1.00 97.75 91 PHE A C 1
ATOM 672 O O . PHE A 1 91 ? 7.369 -5.429 -4.026 1.00 97.75 91 PHE A O 1
ATOM 679 N N . ALA A 1 92 ? 9.058 -4.912 -2.635 1.00 98.00 92 ALA A N 1
ATOM 680 C CA . ALA A 1 92 ? 8.201 -4.844 -1.456 1.00 98.00 92 ALA A CA 1
ATOM 681 C C . ALA A 1 92 ? 7.208 -3.691 -1.598 1.00 98.00 92 ALA A C 1
ATOM 683 O O . ALA A 1 92 ? 7.582 -2.561 -1.918 1.00 98.00 92 ALA A O 1
ATOM 684 N N . MET A 1 93 ? 5.936 -3.977 -1.333 1.00 98.44 93 MET A N 1
ATOM 685 C CA . MET A 1 93 ? 4.896 -2.954 -1.381 1.00 98.44 93 MET A CA 1
ATOM 686 C C . MET A 1 93 ? 5.080 -1.923 -0.266 1.00 98.44 93 MET A C 1
ATOM 688 O O . MET A 1 93 ? 4.760 -0.743 -0.438 1.00 98.44 93 MET A O 1
ATOM 692 N N . CYS A 1 94 ? 5.568 -2.361 0.901 1.00 98.62 94 CYS A N 1
ATOM 693 C CA . CYS A 1 94 ? 5.463 -1.583 2.133 1.00 98.62 94 CYS A CA 1
ATOM 694 C C . CYS A 1 94 ? 4.019 -1.065 2.245 1.00 98.62 94 CYS A C 1
ATOM 696 O O . CYS A 1 94 ? 3.086 -1.811 1.982 1.00 98.62 94 CYS A O 1
ATOM 698 N N . SER A 1 95 ? 3.799 0.219 2.529 1.00 98.62 95 SER A N 1
ATOM 699 C CA . SER A 1 95 ? 2.450 0.784 2.663 1.00 98.62 95 SER A CA 1
ATOM 700 C C . SER A 1 95 ? 1.646 0.954 1.363 1.00 98.62 95 SER A C 1
ATOM 702 O O . SER A 1 95 ? 0.474 1.323 1.454 1.00 98.62 95 SER A O 1
ATOM 704 N N . THR A 1 96 ? 2.186 0.683 0.166 1.00 98.62 96 THR A N 1
ATOM 705 C CA . THR A 1 96 ? 1.391 0.818 -1.075 1.00 98.62 96 THR A CA 1
ATOM 706 C C . THR A 1 96 ? 0.231 -0.181 -1.140 1.00 98.62 96 THR A C 1
ATOM 708 O O . THR A 1 96 ? -0.793 0.129 -1.747 1.00 98.62 96 THR A O 1
ATOM 711 N N . PHE A 1 97 ? 0.303 -1.305 -0.408 1.00 98.81 97 PHE A N 1
ATOM 712 C CA . PHE A 1 97 ? -0.797 -2.274 -0.271 1.00 98.81 97 PHE A CA 1
ATOM 713 C C . PHE A 1 97 ? -2.080 -1.682 0.342 1.00 98.81 97 PHE A C 1
ATOM 715 O O . PHE A 1 97 ? -3.166 -2.244 0.183 1.00 98.81 97 PHE A O 1
ATOM 722 N N . LYS A 1 98 ? -1.990 -0.548 1.053 1.00 98.88 98 LYS A N 1
ATOM 723 C CA . LYS A 1 98 ? -3.146 0.074 1.717 1.00 98.88 98 LYS A CA 1
ATOM 724 C C . LYS A 1 98 ? -4.168 0.608 0.710 1.00 98.88 98 LYS A C 1
ATOM 726 O O . LYS A 1 98 ? -5.355 0.663 1.023 1.00 98.88 98 LYS A O 1
ATOM 731 N N . ALA A 1 99 ? -3.735 0.938 -0.510 1.00 98.69 99 ALA A N 1
ATOM 732 C CA . ALA A 1 99 ? -4.637 1.316 -1.594 1.00 98.69 99 ALA A CA 1
ATOM 733 C C . ALA A 1 99 ? -5.541 0.143 -2.042 1.00 98.69 99 ALA A C 1
ATOM 735 O O . ALA A 1 99 ? -6.763 0.287 -1.946 1.00 98.69 99 ALA A O 1
ATOM 736 N N . PRO A 1 100 ? -5.016 -1.034 -2.452 1.00 98.56 100 PRO A N 1
ATOM 737 C CA . PRO A 1 100 ? -5.867 -2.186 -2.746 1.00 98.56 100 PRO A CA 1
ATOM 738 C C . PRO A 1 100 ? -6.611 -2.720 -1.513 1.00 98.56 100 PRO A C 1
ATOM 740 O O . PRO A 1 100 ? -7.730 -3.204 -1.659 1.00 98.56 100 PRO A O 1
ATOM 743 N N . LEU A 1 101 ? -6.074 -2.567 -0.294 1.00 98.88 101 LEU A N 1
ATOM 744 C CA . LEU A 1 101 ? -6.814 -2.867 0.940 1.00 98.88 101 LEU A CA 1
ATOM 745 C C . LEU A 1 101 ? -8.101 -2.035 1.051 1.00 98.88 101 LEU A C 1
ATOM 747 O O . LEU A 1 101 ? -9.176 -2.586 1.285 1.00 98.88 101 LEU A O 1
ATOM 751 N N . ALA A 1 102 ? -8.013 -0.716 0.858 1.00 98.81 102 ALA A N 1
ATOM 752 C CA . ALA A 1 102 ? -9.184 0.157 0.867 1.00 98.81 102 ALA A CA 1
ATOM 753 C C . ALA A 1 102 ? -10.151 -0.172 -0.283 1.00 98.81 102 ALA A C 1
ATOM 755 O O . ALA A 1 102 ? -11.361 -0.195 -0.069 1.00 98.81 102 ALA A O 1
ATOM 756 N N . ALA A 1 103 ? -9.640 -0.501 -1.474 1.00 98.62 103 ALA A N 1
ATOM 757 C CA . ALA A 1 103 ? -10.474 -0.945 -2.593 1.00 98.62 103 ALA A CA 1
ATOM 758 C C . ALA A 1 103 ? -11.244 -2.238 -2.267 1.00 98.62 103 ALA A C 1
ATOM 760 O O . ALA A 1 103 ? -12.435 -2.340 -2.569 1.00 98.62 103 ALA A O 1
ATOM 761 N N . ALA A 1 104 ? -10.603 -3.199 -1.599 1.00 98.56 104 ALA A N 1
ATOM 762 C CA . ALA A 1 104 ? -11.239 -4.434 -1.152 1.00 98.56 104 ALA A CA 1
ATOM 763 C C . ALA A 1 104 ? -12.318 -4.184 -0.087 1.00 98.56 104 ALA A C 1
ATOM 765 O O . ALA A 1 104 ? -13.367 -4.830 -0.104 1.00 98.56 104 ALA A O 1
ATOM 766 N N . VAL A 1 105 ? -12.101 -3.212 0.806 1.00 98.38 105 VAL A N 1
ATOM 767 C CA . VAL A 1 105 ? -13.121 -2.754 1.761 1.00 98.38 105 VAL A CA 1
ATOM 768 C C . VAL A 1 105 ? -14.314 -2.142 1.028 1.00 98.38 105 VAL A C 1
ATOM 770 O O . VAL A 1 105 ? -15.442 -2.565 1.258 1.00 98.38 105 VAL A O 1
ATOM 773 N N . LEU A 1 106 ? -14.086 -1.201 0.111 1.00 98.44 106 LEU A N 1
ATOM 774 C CA . LEU A 1 106 ? -15.162 -0.571 -0.662 1.00 98.44 106 LEU A CA 1
ATOM 775 C C . LEU A 1 106 ? -15.961 -1.610 -1.462 1.00 98.44 106 LEU A C 1
ATOM 777 O O . LEU A 1 106 ? -17.181 -1.664 -1.355 1.00 98.44 106 LEU A O 1
ATOM 781 N N . THR A 1 107 ? -15.271 -2.515 -2.159 1.00 98.19 107 THR A N 1
ATOM 782 C CA . THR A 1 107 ? -15.901 -3.596 -2.938 1.00 98.19 107 THR A CA 1
ATOM 783 C C . THR A 1 107 ? -16.712 -4.542 -2.050 1.00 98.19 107 THR A C 1
ATOM 785 O O . THR A 1 107 ? -17.817 -4.949 -2.406 1.00 98.19 107 THR A O 1
ATOM 788 N N . GLY A 1 108 ? -16.187 -4.896 -0.872 1.00 96.94 108 GLY A N 1
ATOM 789 C CA . GLY A 1 108 ? -16.904 -5.722 0.097 1.00 96.94 108 GLY A CA 1
ATOM 790 C C . GLY A 1 108 ? -18.157 -5.037 0.643 1.00 96.94 108 GLY A C 1
ATOM 791 O O . GLY A 1 108 ? -19.168 -5.710 0.860 1.00 96.94 108 GLY A O 1
ATOM 792 N N . ALA A 1 109 ? -18.108 -3.716 0.827 1.00 97.31 109 ALA A N 1
ATOM 793 C CA . ALA A 1 109 ? -19.253 -2.935 1.268 1.00 97.31 109 ALA A CA 1
ATOM 794 C C . ALA A 1 109 ? -20.335 -2.828 0.185 1.00 97.31 109 ALA A C 1
ATOM 796 O O . ALA A 1 109 ? -21.501 -3.116 0.459 1.00 97.31 109 ALA A O 1
ATOM 797 N N . ASP A 1 110 ? -19.943 -2.519 -1.051 1.00 97.00 110 ASP A N 1
ATOM 798 C CA . ASP A 1 110 ? -20.847 -2.473 -2.206 1.00 97.00 110 ASP A CA 1
ATOM 799 C C . ASP A 1 110 ? -21.500 -3.838 -2.478 1.00 97.00 110 ASP A C 1
ATOM 801 O O . ASP A 1 110 ? -22.673 -3.921 -2.843 1.00 97.00 110 ASP A O 1
ATOM 805 N N . GLY A 1 111 ? -20.761 -4.926 -2.241 1.00 96.31 111 GLY A N 1
ATOM 806 C CA . GLY A 1 111 ? -21.255 -6.301 -2.334 1.00 96.31 111 GLY A CA 1
ATOM 807 C C . GLY A 1 111 ? -22.090 -6.776 -1.138 1.00 96.31 111 GLY A C 1
ATOM 808 O O . GLY A 1 111 ? -22.509 -7.933 -1.118 1.00 96.31 111 GLY A O 1
ATOM 809 N N . GLY A 1 112 ? -22.316 -5.934 -0.123 1.00 95.25 112 GLY A N 1
ATOM 810 C CA . GLY A 1 112 ? -23.142 -6.258 1.045 1.00 95.25 112 GLY A CA 1
ATOM 811 C C . GLY A 1 112 ? -22.505 -7.215 2.061 1.00 95.25 112 GLY A C 1
ATOM 812 O O . GLY A 1 112 ? -23.209 -7.730 2.930 1.00 95.25 112 GLY A O 1
ATOM 813 N N . LYS A 1 113 ? -21.187 -7.461 1.995 1.00 93.56 113 LYS A N 1
ATOM 814 C CA . LYS A 1 113 ? -20.467 -8.306 2.972 1.00 93.56 113 LYS A CA 1
ATOM 815 C C . LYS A 1 113 ? -20.410 -7.650 4.357 1.00 93.56 113 LYS A C 1
ATOM 817 O O . LYS A 1 113 ? -20.435 -8.334 5.378 1.00 93.56 113 LYS A O 1
ATOM 822 N N . PHE A 1 114 ? -20.314 -6.326 4.382 1.00 94.38 114 PHE A N 1
ATOM 823 C CA . PHE A 1 114 ? -20.346 -5.456 5.559 1.00 94.38 114 PHE A CA 1
ATOM 824 C C . PHE A 1 114 ? -20.769 -4.044 5.116 1.00 94.38 114 PHE A C 1
ATOM 826 O O . PHE A 1 114 ? -20.959 -3.810 3.931 1.00 94.38 114 PHE A O 1
ATOM 833 N N . GLY A 1 115 ? -20.946 -3.096 6.039 1.00 96.06 115 GLY A N 1
ATOM 834 C CA . GLY A 1 115 ? -21.237 -1.692 5.705 1.00 96.06 115 GLY A CA 1
ATOM 835 C C . GLY A 1 115 ? -20.062 -0.772 6.031 1.00 96.06 115 GLY A C 1
AT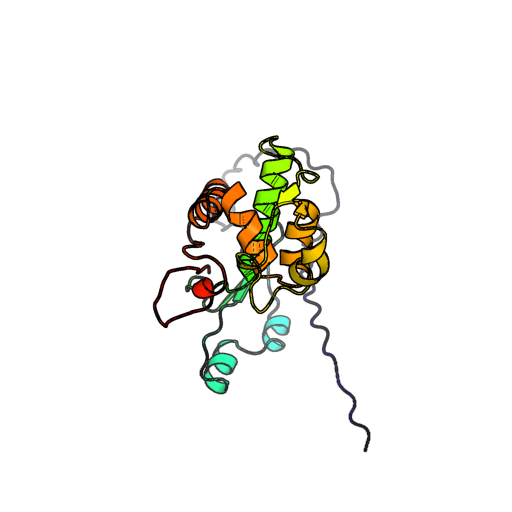OM 836 O O . GLY A 1 115 ? -19.328 -1.044 6.981 1.00 96.06 115 GLY A O 1
ATOM 837 N N . LEU A 1 116 ? -19.913 0.339 5.298 1.00 97.88 116 LEU A N 1
ATOM 838 C CA . LEU A 1 116 ? -18.860 1.335 5.563 1.00 97.88 116 LEU A CA 1
ATOM 839 C C . LEU A 1 116 ? -18.991 2.003 6.942 1.00 97.88 116 LEU A C 1
ATOM 841 O O . LEU A 1 116 ? -17.986 2.283 7.592 1.00 97.88 116 LEU A O 1
ATOM 845 N N . GLU A 1 117 ? -20.227 2.156 7.419 1.00 97.94 117 GLU A N 1
ATOM 846 C CA . GLU A 1 117 ? -20.554 2.659 8.761 1.00 97.94 117 GLU A CA 1
ATOM 847 C C . GLU A 1 117 ? -20.399 1.600 9.865 1.00 97.94 117 GLU A C 1
ATOM 849 O O . GLU A 1 117 ? -20.480 1.907 11.056 1.00 97.94 117 GLU A O 1
ATOM 854 N N . GLY A 1 118 ? -20.187 0.333 9.490 1.00 97.12 118 GLY A N 1
ATOM 855 C CA . GLY A 1 118 ? -19.926 -0.740 10.441 1.00 97.12 118 GLY A CA 1
ATOM 856 C C . GLY A 1 118 ? -18.654 -0.441 11.227 1.00 97.12 118 GLY A C 1
ATOM 857 O O . GLY A 1 118 ? -17.629 -0.096 10.645 1.00 97.12 118 GLY A O 1
ATOM 858 N N . THR A 1 119 ? -18.711 -0.554 12.555 1.00 98.06 119 THR A N 1
ATOM 859 C CA . THR A 1 119 ? -17.575 -0.209 13.417 1.00 98.06 119 THR A CA 1
ATOM 860 C C . THR A 1 119 ? -16.771 -1.432 13.826 1.00 98.06 119 THR A C 1
ATOM 862 O O . THR A 1 119 ? -17.348 -2.401 14.320 1.00 98.06 119 THR A O 1
ATOM 865 N N . ILE A 1 120 ? -15.446 -1.337 13.736 1.00 98.44 120 ILE A N 1
ATOM 866 C CA . ILE A 1 120 ? -14.508 -2.312 14.291 1.00 98.44 120 ILE A CA 1
ATOM 867 C C . ILE A 1 120 ? -14.077 -1.837 15.688 1.00 98.44 120 ILE A C 1
ATOM 869 O O . ILE A 1 120 ? -13.574 -0.713 15.814 1.00 98.44 120 ILE A O 1
ATOM 873 N N . PRO A 1 121 ? -14.288 -2.639 16.750 1.00 98.38 121 PRO A N 1
ATOM 874 C CA . PRO A 1 121 ? -13.753 -2.343 18.073 1.00 98.38 121 PRO A CA 1
ATOM 875 C C . PRO A 1 121 ? -12.239 -2.578 18.112 1.00 98.38 121 PRO A C 1
ATOM 877 O O . PRO A 1 121 ? -11.735 -3.476 17.445 1.00 98.38 121 PRO A O 1
ATOM 880 N N . PHE A 1 122 ? -11.527 -1.799 18.923 1.00 98.75 122 PHE A N 1
ATOM 881 C CA . PHE A 1 122 ? -10.095 -1.981 19.157 1.00 98.75 122 PHE A CA 1
ATOM 882 C C . PHE A 1 122 ? -9.692 -1.525 20.565 1.00 98.75 122 PHE A C 1
ATOM 884 O O . PHE A 1 122 ? -10.330 -0.656 21.173 1.00 98.75 122 PHE A O 1
ATOM 891 N N . GLY A 1 123 ? -8.624 -2.121 21.082 1.00 98.50 123 GLY A N 1
ATOM 892 C CA . GLY A 1 123 ? -8.006 -1.832 22.369 1.00 98.50 123 GLY A CA 1
ATOM 893 C C . GLY A 1 123 ? -6.575 -1.319 22.230 1.00 98.50 123 GLY A C 1
ATOM 894 O O . GLY A 1 123 ? -6.105 -0.995 21.146 1.00 98.50 123 GLY A O 1
ATOM 895 N N . LYS A 1 124 ? -5.867 -1.224 23.362 1.00 98.19 124 LYS A N 1
ATOM 896 C CA . LYS A 1 124 ? -4.465 -0.770 23.396 1.00 98.19 124 LYS A CA 1
ATOM 897 C C . LYS A 1 124 ? -3.527 -1.706 22.637 1.00 98.19 124 LYS A C 1
ATOM 899 O O . LYS A 1 124 ? -2.584 -1.220 22.027 1.00 98.19 124 LYS A O 1
ATOM 904 N N . ASP A 1 125 ? -3.809 -3.003 22.676 1.00 98.31 125 ASP A N 1
ATOM 905 C CA . ASP A 1 125 ? -2.956 -4.038 22.086 1.00 98.31 125 ASP A CA 1
ATOM 906 C C . ASP A 1 125 ? -3.022 -4.042 20.549 1.00 98.31 125 ASP A C 1
ATOM 908 O O . ASP A 1 125 ? -2.111 -4.536 19.895 1.00 98.31 125 ASP A O 1
ATOM 912 N N . ASP A 1 126 ? -4.052 -3.413 19.972 1.00 98.50 126 ASP A N 1
ATOM 913 C CA . ASP A 1 126 ? -4.206 -3.241 18.523 1.00 98.50 126 ASP A CA 1
ATOM 914 C C . ASP A 1 126 ? -3.452 -2.011 17.982 1.00 98.50 126 ASP A C 1
ATOM 916 O O . ASP A 1 126 ? -3.407 -1.784 16.771 1.00 98.50 126 ASP A O 1
ATOM 920 N N . VAL A 1 127 ? -2.889 -1.172 18.862 1.00 98.56 127 VAL A N 1
ATOM 921 C CA . VAL A 1 127 ? -2.280 0.110 18.489 1.00 98.56 127 VAL A CA 1
ATOM 922 C C . VAL A 1 127 ? -0.771 -0.026 18.297 1.00 98.56 127 VAL A C 1
ATOM 924 O O . VAL A 1 127 ? -0.005 -0.121 19.253 1.00 98.56 127 VAL A O 1
ATOM 927 N N . LEU A 1 128 ? -0.341 0.073 17.044 1.00 98.56 128 LEU A N 1
ATOM 928 C CA . LEU A 1 128 ? 1.058 0.076 16.617 1.00 98.56 128 LEU A CA 1
ATOM 929 C C . LEU A 1 128 ? 1.740 1.448 16.774 1.00 98.56 128 LEU A C 1
ATOM 931 O O . LEU A 1 128 ? 1.111 2.481 17.027 1.00 98.56 128 LEU A O 1
ATOM 935 N N . ASP A 1 129 ? 3.059 1.471 16.572 1.00 98.19 129 ASP A N 1
ATOM 936 C CA . ASP A 1 129 ? 3.893 2.673 16.690 1.00 98.19 129 ASP A CA 1
ATOM 937 C C . ASP A 1 129 ? 3.450 3.802 15.756 1.00 98.19 129 ASP A C 1
ATOM 939 O O . ASP A 1 129 ? 3.240 4.937 16.202 1.00 98.19 129 ASP A O 1
ATOM 943 N N . TYR A 1 130 ? 3.230 3.500 14.478 1.00 98.50 130 TYR A N 1
ATOM 944 C CA . TYR A 1 130 ? 2.712 4.464 13.515 1.00 98.50 130 TYR A CA 1
ATOM 945 C C . TYR A 1 130 ? 1.202 4.288 13.324 1.00 98.50 130 TYR A C 1
ATOM 947 O O . TYR A 1 130 ? 0.740 3.511 12.492 1.00 98.50 130 TYR A O 1
ATOM 955 N N . ALA A 1 131 ? 0.428 5.001 14.143 1.00 98.56 131 ALA A N 1
ATOM 956 C CA . ALA A 1 131 ? -1.033 4.914 14.157 1.00 98.56 131 ALA A CA 1
ATOM 957 C C . ALA A 1 131 ? -1.694 6.265 14.508 1.00 98.56 131 ALA A C 1
ATOM 959 O O . ALA A 1 131 ? -2.334 6.399 15.560 1.00 98.56 131 ALA A O 1
ATOM 960 N N . PRO A 1 132 ? -1.462 7.328 13.712 1.00 98.50 132 PRO A N 1
ATOM 961 C CA . PRO A 1 132 ? -1.824 8.700 14.073 1.00 98.50 132 PRO A CA 1
ATOM 962 C C . PRO A 1 132 ? -3.330 8.944 14.262 1.00 98.50 132 PRO A C 1
ATOM 964 O O . PRO A 1 132 ? -3.692 9.879 14.983 1.00 98.50 132 PRO A O 1
ATOM 967 N N . VAL A 1 133 ? -4.207 8.148 13.644 1.00 98.81 133 VAL A N 1
ATOM 968 C CA . VAL A 1 133 ? -5.669 8.290 13.750 1.00 98.81 133 VAL A CA 1
ATOM 969 C C . VAL A 1 133 ? -6.224 7.321 14.783 1.00 98.81 133 VAL A C 1
ATOM 971 O O . VAL A 1 133 ? -7.002 7.737 15.648 1.00 98.81 133 VAL A O 1
ATOM 974 N N . VAL A 1 134 ? -5.786 6.061 14.759 1.00 98.75 134 VAL A N 1
ATOM 975 C CA . VAL A 1 134 ? -6.265 5.046 15.711 1.00 98.75 134 VAL A CA 1
ATOM 976 C C . VAL A 1 134 ? -5.882 5.428 17.147 1.00 98.75 134 VAL A C 1
ATOM 978 O O . VAL A 1 134 ? -6.738 5.402 18.035 1.00 98.75 134 VAL A O 1
ATOM 981 N N . LYS A 1 135 ? -4.661 5.945 17.380 1.00 98.69 135 LYS A N 1
ATOM 982 C CA . LYS A 1 135 ? -4.235 6.469 18.698 1.00 98.69 135 LYS A CA 1
ATOM 983 C C . LYS A 1 135 ? -5.161 7.556 19.233 1.00 98.69 135 LYS A C 1
ATOM 985 O O . LYS A 1 135 ? -5.520 7.540 20.411 1.00 98.69 135 LYS A O 1
ATOM 990 N N . LYS A 1 136 ? -5.572 8.497 18.378 1.00 98.62 136 LYS A N 1
ATOM 991 C CA . LYS A 1 136 ? -6.467 9.602 18.768 1.00 98.62 136 LYS A CA 1
ATOM 992 C C . LYS A 1 136 ? -7.861 9.106 19.152 1.00 98.62 136 LYS A C 1
ATOM 994 O O . LYS A 1 136 ? -8.520 9.729 19.980 1.00 98.62 136 LYS A O 1
ATOM 999 N N . ASN A 1 137 ? -8.279 7.970 18.601 1.00 98.69 137 ASN A N 1
ATOM 1000 C CA . ASN A 1 137 ? -9.593 7.378 18.825 1.00 98.69 137 ASN A CA 1
ATOM 1001 C C . ASN A 1 137 ? -9.600 6.264 19.884 1.00 98.69 137 ASN A C 1
ATOM 1003 O O . ASN A 1 137 ? -10.650 5.674 20.128 1.00 98.69 137 ASN A O 1
ATOM 1007 N N . LEU A 1 138 ? -8.487 6.016 20.585 1.00 98.44 138 LEU A N 1
ATOM 1008 C CA . LEU A 1 138 ? -8.390 4.960 21.603 1.00 98.44 138 LEU A CA 1
ATOM 1009 C C . LEU A 1 138 ? -9.441 5.087 22.718 1.00 98.44 138 LEU A C 1
ATOM 1011 O O . LEU A 1 138 ? -9.962 4.084 23.191 1.00 98.44 138 LEU A O 1
ATOM 1015 N N . LYS A 1 139 ? -9.809 6.314 23.114 1.00 98.19 139 LYS A N 1
ATOM 1016 C CA . LYS A 1 139 ? -10.893 6.532 24.093 1.00 98.19 139 LYS A CA 1
ATOM 1017 C C . LYS A 1 139 ? -12.262 6.090 23.568 1.00 98.19 139 LYS A C 1
ATOM 1019 O O . LYS A 1 139 ? -13.098 5.665 24.356 1.00 98.19 139 LYS A O 1
ATOM 1024 N N . ARG A 1 140 ? -12.493 6.219 22.257 1.00 98.31 140 ARG A N 1
ATOM 1025 C CA . ARG A 1 140 ? -13.717 5.757 21.587 1.00 98.31 140 ARG A CA 1
ATOM 1026 C C . ARG A 1 140 ? -13.710 4.232 21.433 1.00 98.31 140 ARG A C 1
ATOM 1028 O O . ARG A 1 140 ? -14.776 3.625 21.469 1.00 98.31 140 ARG A O 1
ATOM 1035 N N . GLY A 1 141 ? -12.525 3.629 21.282 1.00 98.50 141 GLY A N 1
ATOM 1036 C CA . GLY A 1 141 ? -12.312 2.174 21.244 1.00 98.50 141 GLY A CA 1
ATOM 1037 C C . GLY A 1 141 ? -12.983 1.478 20.060 1.00 98.50 141 GLY A C 1
ATOM 1038 O O . GLY A 1 141 ? -13.225 0.275 20.097 1.00 98.50 141 GLY A O 1
ATOM 1039 N N . ARG A 1 142 ? -13.379 2.254 19.047 1.00 98.69 142 ARG A N 1
ATOM 1040 C CA . ARG A 1 142 ? -13.970 1.785 17.795 1.00 98.69 142 ARG A CA 1
ATOM 1041 C C . ARG A 1 142 ? -13.866 2.854 16.712 1.00 98.69 142 ARG A C 1
ATOM 1043 O O . ARG A 1 142 ? -13.864 4.055 17.018 1.00 98.69 142 ARG A O 1
ATOM 1050 N N . MET A 1 143 ? -13.809 2.408 15.466 1.00 98.81 143 MET A N 1
ATOM 1051 C CA . MET A 1 143 ? -13.820 3.237 14.256 1.00 98.81 143 MET A CA 1
ATOM 1052 C C . MET A 1 143 ? -14.623 2.533 13.159 1.00 98.81 143 MET A C 1
ATOM 1054 O O . MET A 1 143 ? -14.679 1.303 13.153 1.00 98.81 143 MET A O 1
ATOM 1058 N N . SER A 1 144 ? -15.263 3.287 12.268 1.00 98.75 144 SER A N 1
ATOM 1059 C CA . SER A 1 144 ? -15.962 2.721 11.109 1.00 98.75 144 SER A CA 1
ATOM 1060 C C . SER A 1 144 ? -14.980 2.177 10.064 1.00 98.75 144 SER A C 1
ATOM 1062 O O . SER A 1 144 ? -13.809 2.567 10.034 1.00 98.75 144 SER A O 1
ATOM 1064 N N . MET A 1 145 ? -15.451 1.282 9.191 1.00 98.44 145 MET A N 1
ATOM 1065 C CA . MET A 1 145 ? -14.663 0.791 8.053 1.00 98.44 145 MET A CA 1
ATOM 1066 C C . MET A 1 145 ? -14.190 1.953 7.168 1.00 98.44 145 MET A C 1
ATOM 1068 O O . MET A 1 145 ? -13.042 1.947 6.725 1.00 98.44 145 MET A O 1
ATOM 1072 N N . GLU A 1 146 ? -15.037 2.968 6.949 1.00 98.69 146 GLU A N 1
ATOM 1073 C CA . GLU A 1 146 ? -14.659 4.173 6.199 1.00 98.69 146 GLU A CA 1
ATOM 1074 C C . GLU A 1 146 ? -13.536 4.950 6.897 1.00 98.69 146 GLU A C 1
ATOM 1076 O O . GLU A 1 146 ? -12.534 5.287 6.267 1.00 98.69 146 GLU A O 1
ATOM 1081 N N . GLU A 1 147 ? -13.670 5.215 8.202 1.00 98.81 147 GLU A N 1
ATOM 1082 C CA . GLU A 1 147 ? -12.659 5.945 8.974 1.00 98.81 147 GLU A CA 1
ATOM 1083 C C . GLU A 1 147 ? -11.301 5.231 8.935 1.00 98.81 147 GLU A C 1
ATOM 1085 O O . GLU A 1 147 ? -10.259 5.879 8.816 1.00 98.81 147 GLU A O 1
ATOM 1090 N N . LEU A 1 148 ? -11.305 3.898 9.021 1.00 98.88 148 LEU A N 1
ATOM 1091 C CA . LEU A 1 148 ? -10.094 3.082 8.972 1.00 98.88 148 LEU A CA 1
ATOM 1092 C C . LEU A 1 148 ? -9.491 3.048 7.563 1.00 98.88 148 LEU A C 1
ATOM 1094 O O . LEU A 1 148 ? -8.283 3.226 7.423 1.00 98.88 148 LEU A O 1
ATOM 1098 N N . ALA A 1 149 ? -10.307 2.885 6.517 1.00 98.81 149 ALA A N 1
ATOM 1099 C CA . ALA A 1 149 ? -9.824 2.888 5.134 1.00 98.81 149 ALA A CA 1
ATOM 1100 C C . ALA A 1 149 ? -9.214 4.248 4.771 1.00 98.81 149 ALA A C 1
ATOM 1102 O O . ALA A 1 149 ? -8.120 4.318 4.208 1.00 98.81 149 ALA A O 1
ATOM 1103 N N . ARG A 1 150 ? -9.873 5.333 5.190 1.00 98.88 150 ARG A N 1
ATOM 1104 C CA . ARG A 1 150 ? -9.364 6.700 5.072 1.00 98.88 150 ARG A CA 1
ATOM 1105 C C . ARG A 1 150 ? -8.035 6.871 5.801 1.00 98.88 150 ARG A C 1
ATOM 1107 O O . ARG A 1 150 ? -7.080 7.359 5.208 1.00 98.88 150 ARG A O 1
ATOM 1114 N N . ALA A 1 151 ? -7.946 6.444 7.061 1.00 98.88 151 ALA A N 1
ATOM 1115 C CA . ALA A 1 151 ? -6.717 6.551 7.845 1.00 98.88 151 ALA A CA 1
ATOM 1116 C C . ALA A 1 151 ? -5.551 5.756 7.230 1.00 98.88 151 ALA A C 1
ATOM 1118 O O . ALA A 1 151 ? -4.417 6.239 7.212 1.00 98.88 151 ALA A O 1
ATOM 1119 N N . ALA A 1 152 ? -5.828 4.563 6.697 1.00 98.88 152 ALA A N 1
ATOM 1120 C CA . ALA A 1 152 ? -4.834 3.733 6.029 1.00 98.88 152 ALA A CA 1
ATOM 1121 C C . ALA A 1 152 ? -4.308 4.384 4.737 1.00 98.88 152 ALA A C 1
ATOM 1123 O O . ALA A 1 152 ? -3.116 4.308 4.468 1.00 98.88 152 ALA A O 1
ATOM 1124 N N . VAL A 1 153 ? -5.156 5.049 3.949 1.00 98.75 153 VAL A N 1
ATOM 1125 C CA . VAL A 1 153 ? -4.739 5.638 2.662 1.00 98.75 153 VAL A CA 1
ATOM 1126 C C . VAL A 1 153 ? -4.180 7.054 2.814 1.00 98.75 153 VAL A C 1
ATOM 1128 O O . VAL A 1 153 ? -3.132 7.356 2.251 1.00 98.75 153 VAL A O 1
ATOM 1131 N N . GLU A 1 154 ? -4.844 7.932 3.569 1.00 98.69 154 GLU A N 1
ATOM 1132 C CA . GLU A 1 154 ? -4.472 9.354 3.645 1.00 98.69 154 GLU A CA 1
ATOM 1133 C C . GLU A 1 154 ? -3.227 9.593 4.504 1.00 98.69 154 GLU A C 1
ATOM 1135 O O . GLU A 1 154 ? -2.442 10.501 4.229 1.00 98.69 154 GLU A O 1
ATOM 1140 N N . VAL A 1 155 ? -3.051 8.799 5.563 1.00 98.62 155 VAL A N 1
ATOM 1141 C CA . VAL A 1 155 ? -1.965 8.991 6.536 1.00 98.62 155 VAL A CA 1
ATOM 1142 C C . VAL A 1 155 ? -1.248 7.695 6.892 1.00 98.62 155 VAL A C 1
ATOM 1144 O O . VAL A 1 155 ? -0.562 7.655 7.905 1.00 98.62 155 VAL A O 1
ATOM 1147 N N . SER A 1 156 ? -1.391 6.646 6.076 1.00 98.69 156 SER A N 1
ATOM 1148 C CA . SER A 1 156 ? -0.671 5.372 6.210 1.00 98.69 156 SER A CA 1
ATOM 1149 C C . SER A 1 156 ? -0.784 4.702 7.589 1.00 98.69 156 SER A C 1
ATOM 1151 O O . SER A 1 156 ? 0.138 4.013 8.020 1.00 98.69 156 SER A O 1
ATOM 1153 N N . ASP A 1 157 ? -1.893 4.893 8.311 1.00 98.88 157 ASP A N 1
ATOM 1154 C CA . ASP A 1 157 ? -2.055 4.369 9.674 1.00 98.88 157 ASP A CA 1
ATOM 1155 C C . ASP A 1 157 ? -1.971 2.826 9.695 1.00 98.88 157 ASP A C 1
ATOM 1157 O O . ASP A 1 157 ? -2.803 2.130 9.105 1.00 98.88 157 ASP A O 1
ATOM 1161 N N . ASN A 1 158 ? -0.953 2.281 10.374 1.00 98.88 158 ASN A N 1
ATOM 1162 C CA . ASN A 1 158 ? -0.672 0.842 10.374 1.00 98.88 158 ASN A CA 1
ATOM 1163 C C . ASN A 1 158 ? -1.701 0.052 11.186 1.00 98.88 158 ASN A C 1
ATOM 1165 O O . ASN A 1 158 ? -2.041 -1.076 10.833 1.00 98.88 158 ASN A O 1
ATOM 1169 N N . SER A 1 159 ? -2.213 0.636 12.273 1.00 98.88 159 SER A N 1
ATOM 1170 C CA . SER A 1 159 ? -3.260 -0.019 13.068 1.00 98.88 159 SER A CA 1
ATOM 1171 C C . SER A 1 159 ? -4.567 -0.042 12.296 1.00 98.88 159 SER A C 1
ATOM 1173 O O . SER A 1 159 ? -5.268 -1.046 12.318 1.00 98.88 159 SER A O 1
ATOM 1175 N N . ALA A 1 160 ? -4.866 1.021 11.544 1.00 98.94 160 ALA A N 1
ATOM 1176 C CA . ALA A 1 160 ? -6.040 1.038 10.685 1.00 98.94 160 ALA A CA 1
ATOM 1177 C C . ALA A 1 160 ? -5.988 -0.073 9.628 1.00 98.94 160 ALA A C 1
ATOM 1179 O O . ALA A 1 160 ? -6.967 -0.797 9.453 1.00 98.94 160 ALA A O 1
ATOM 1180 N N . ALA A 1 161 ? -4.831 -0.267 8.985 1.00 98.88 161 ALA A N 1
ATOM 1181 C CA . ALA A 1 161 ? -4.641 -1.366 8.043 1.00 98.88 161 ALA A CA 1
ATOM 1182 C C . ALA A 1 161 ? -4.823 -2.745 8.709 1.00 98.88 161 ALA A C 1
ATOM 1184 O O . ALA A 1 161 ? -5.568 -3.583 8.197 1.00 98.88 161 ALA A O 1
ATOM 1185 N N . ASN A 1 162 ? -4.221 -2.962 9.885 1.00 98.88 162 ASN A N 1
ATOM 1186 C CA . ASN A 1 162 ? -4.355 -4.222 10.623 1.00 98.88 162 ASN A CA 1
ATOM 1187 C C . ASN A 1 162 ? -5.782 -4.504 11.102 1.00 98.88 162 ASN A C 1
ATOM 1189 O O . ASN A 1 162 ? -6.185 -5.662 11.118 1.00 98.88 162 ASN A O 1
ATOM 1193 N N . LEU A 1 163 ? -6.558 -3.478 11.455 1.00 98.88 163 LEU A N 1
ATOM 1194 C CA . LEU A 1 163 ? -7.959 -3.640 11.853 1.00 98.88 163 LEU A CA 1
ATOM 1195 C C . LEU A 1 163 ? -8.859 -4.031 10.669 1.00 98.88 163 LEU A C 1
ATOM 1197 O O . LEU A 1 163 ? -9.842 -4.745 10.858 1.00 98.88 163 LEU A O 1
ATOM 1201 N N . LEU A 1 164 ? -8.523 -3.610 9.444 1.00 98.81 164 LEU A N 1
ATOM 1202 C CA . LEU A 1 164 ? -9.293 -3.933 8.237 1.00 98.81 164 LEU A CA 1
ATOM 1203 C C . LEU A 1 164 ? -9.004 -5.332 7.681 1.00 98.81 164 LEU A C 1
ATOM 1205 O O . LEU A 1 164 ? -9.921 -5.987 7.183 1.00 98.81 164 LEU A O 1
ATOM 1209 N N . LEU A 1 165 ? -7.755 -5.804 7.758 1.00 98.81 165 LEU A N 1
ATOM 1210 C CA . LEU A 1 165 ? -7.340 -7.089 7.174 1.00 98.81 165 LEU A CA 1
ATOM 1211 C C . LEU A 1 165 ? -8.219 -8.284 7.611 1.00 98.81 165 LEU A C 1
ATOM 1213 O O . LEU A 1 165 ? -8.651 -9.038 6.734 1.00 98.81 165 LEU A O 1
ATOM 1217 N N . PRO A 1 166 ? -8.581 -8.465 8.899 1.00 98.06 166 PRO A N 1
ATOM 1218 C CA . PRO A 1 166 ? -9.463 -9.552 9.331 1.00 98.06 166 PRO A CA 1
ATOM 1219 C C . PRO A 1 166 ? -10.824 -9.579 8.624 1.00 98.06 166 PRO A C 1
ATOM 1221 O O . PRO A 1 166 ? -11.339 -10.657 8.334 1.00 98.06 166 PRO A O 1
ATOM 1224 N N . MET A 1 167 ? -11.382 -8.419 8.260 1.00 96.38 167 MET A N 1
ATOM 1225 C CA . MET A 1 167 ? -12.673 -8.327 7.555 1.00 96.38 167 MET A CA 1
ATOM 1226 C C . MET A 1 167 ? -12.613 -8.902 6.131 1.00 96.38 167 MET A C 1
ATOM 1228 O O . MET A 1 167 ? -13.631 -9.286 5.536 1.00 96.38 167 MET A O 1
ATOM 1232 N N . LEU A 1 168 ? -11.406 -8.996 5.578 1.00 96.31 168 LEU A N 1
ATOM 1233 C CA . LEU A 1 168 ? -11.130 -9.565 4.265 1.00 96.31 168 LEU A CA 1
ATOM 1234 C C . LEU A 1 168 ? -10.643 -11.016 4.335 1.00 96.31 168 LEU A C 1
ATOM 1236 O O . LEU A 1 168 ? -10.589 -11.664 3.297 1.00 96.31 168 LEU A O 1
ATOM 1240 N N . GLY A 1 169 ? -10.377 -11.549 5.531 1.00 97.81 169 GLY A N 1
ATOM 1241 C CA . GLY A 1 169 ? -9.770 -12.870 5.717 1.00 97.81 169 GLY A CA 1
ATOM 1242 C C . GLY A 1 169 ? -8.253 -12.833 5.916 1.00 97.81 169 GLY A C 1
ATOM 1243 O O . GLY A 1 169 ? -7.592 -13.822 5.631 1.00 97.81 169 GLY A O 1
ATOM 1244 N N . GLY A 1 170 ? -7.704 -11.709 6.385 1.00 98.56 170 GLY A N 1
ATOM 1245 C CA . GLY A 1 170 ? -6.270 -11.537 6.629 1.00 98.56 170 GLY A CA 1
ATOM 1246 C C . GLY A 1 170 ? -5.475 -11.168 5.369 1.00 98.56 170 GLY A C 1
ATOM 1247 O O . GLY A 1 170 ? -6.071 -10.810 4.346 1.00 98.56 170 GLY A O 1
ATOM 1248 N N . PRO A 1 171 ? -4.131 -11.231 5.430 1.00 98.75 171 PRO A N 1
ATOM 1249 C CA . PRO A 1 171 ? -3.259 -11.000 4.275 1.00 98.75 171 PRO A CA 1
ATOM 1250 C C . PRO A 1 171 ? -3.599 -11.874 3.059 1.00 98.75 171 PRO A C 1
ATOM 1252 O O . PRO A 1 171 ? -3.666 -11.383 1.928 1.00 98.75 171 PRO A O 1
ATOM 1255 N N . GLU A 1 172 ? -3.928 -13.144 3.288 1.00 98.50 172 GLU A N 1
ATOM 1256 C CA . GLU A 1 172 ? -4.351 -14.081 2.246 1.00 98.50 172 GLU A CA 1
ATOM 1257 C C . GLU A 1 172 ? -5.659 -13.635 1.587 1.00 98.50 172 GLU A C 1
ATOM 1259 O O . GLU A 1 172 ? -5.830 -13.788 0.378 1.00 98.50 172 GLU A O 1
ATOM 1264 N N . GLY A 1 173 ? -6.560 -13.029 2.363 1.00 98.56 173 GLY A N 1
ATOM 1265 C CA . GLY A 1 173 ? -7.794 -12.429 1.871 1.00 98.56 173 GLY A CA 1
ATOM 1266 C C . GLY A 1 173 ? -7.555 -11.279 0.892 1.00 98.56 173 GLY A C 1
ATOM 1267 O O . GLY A 1 173 ? -8.211 -11.209 -0.150 1.00 98.56 173 GLY A O 1
ATOM 1268 N N . LEU A 1 174 ? -6.577 -10.412 1.175 1.00 98.69 174 LEU A N 1
ATOM 1269 C CA . LEU A 1 174 ? -6.180 -9.364 0.232 1.00 98.69 174 LEU A CA 1
ATOM 1270 C C . LEU A 1 174 ? -5.531 -9.962 -1.021 1.00 98.69 174 LEU A C 1
ATOM 1272 O O . LEU A 1 174 ? -5.859 -9.558 -2.132 1.00 98.69 174 LEU A O 1
ATOM 1276 N N . THR A 1 175 ? -4.666 -10.964 -0.866 1.00 98.81 175 THR A N 1
ATOM 1277 C CA . THR A 1 175 ? -4.074 -11.670 -2.013 1.00 98.81 175 THR A CA 1
ATOM 1278 C C . THR A 1 175 ? -5.153 -12.305 -2.897 1.00 98.81 175 THR A C 1
ATOM 1280 O O . THR A 1 175 ? -5.115 -12.165 -4.118 1.00 98.81 175 THR A O 1
ATOM 1283 N N . ALA A 1 176 ? -6.164 -12.942 -2.303 1.00 98.69 176 ALA A N 1
ATOM 1284 C CA . ALA A 1 176 ? -7.299 -13.497 -3.037 1.00 98.69 176 ALA A CA 1
ATOM 1285 C C . ALA A 1 176 ? -8.106 -12.409 -3.764 1.00 98.69 176 ALA A C 1
ATOM 1287 O O . ALA A 1 176 ? -8.510 -12.610 -4.910 1.00 98.69 176 ALA A O 1
ATOM 1288 N N . PHE A 1 177 ? -8.296 -11.242 -3.138 1.00 98.50 177 PHE A N 1
ATOM 1289 C CA . PHE A 1 177 ? -8.914 -10.087 -3.788 1.00 98.50 177 PHE A CA 1
ATOM 1290 C C . PHE A 1 177 ? -8.136 -9.657 -5.040 1.00 98.50 177 PHE A C 1
ATOM 1292 O O . PHE A 1 177 ? -8.758 -9.464 -6.084 1.00 98.50 177 PHE A O 1
ATOM 1299 N N . MET A 1 178 ? -6.801 -9.588 -4.978 1.00 98.50 178 MET A N 1
ATOM 1300 C CA . MET A 1 178 ? -5.965 -9.261 -6.144 1.00 98.50 178 MET A CA 1
ATOM 1301 C C . MET A 1 178 ? -6.168 -10.269 -7.288 1.00 98.50 178 MET A C 1
ATOM 1303 O O . MET A 1 178 ? -6.406 -9.866 -8.426 1.00 98.50 178 MET A O 1
ATOM 1307 N N . ARG A 1 179 ? -6.184 -11.577 -6.981 1.00 98.56 179 ARG A N 1
ATOM 1308 C CA . ARG A 1 179 ? -6.392 -12.645 -7.982 1.00 98.56 179 ARG A CA 1
ATOM 1309 C C . ARG A 1 179 ? -7.737 -12.547 -8.692 1.00 98.56 179 ARG A C 1
ATOM 1311 O O . ARG A 1 179 ? -7.801 -12.669 -9.910 1.00 98.56 179 ARG A O 1
ATOM 1318 N N . VAL A 1 180 ? -8.815 -12.282 -7.952 1.00 97.69 180 VAL A N 1
ATOM 1319 C CA . VAL A 1 180 ? -10.158 -12.116 -8.544 1.00 97.69 180 VAL A CA 1
ATOM 1320 C C . VAL A 1 180 ? -10.217 -10.918 -9.502 1.00 97.69 180 VAL A C 1
ATOM 1322 O O . VAL A 1 180 ? -11.028 -10.920 -10.426 1.00 97.69 180 VAL A O 1
ATOM 1325 N N . HIS A 1 181 ? -9.332 -9.933 -9.334 1.00 96.00 181 HIS A N 1
ATOM 1326 C CA . HIS A 1 181 ? -9.226 -8.753 -10.196 1.00 96.00 181 HIS A CA 1
ATOM 1327 C C . HIS A 1 181 ? -8.131 -8.872 -11.270 1.00 96.00 181 HIS A C 1
ATOM 1329 O O . HIS A 1 181 ? -7.804 -7.880 -11.919 1.00 96.00 181 HIS A O 1
ATOM 1335 N N . GLY A 1 182 ? -7.599 -10.078 -11.499 1.00 96.62 182 GLY A N 1
ATOM 1336 C CA . GLY A 1 182 ? -6.664 -10.369 -12.589 1.00 96.62 182 GLY A CA 1
ATOM 1337 C C . GLY A 1 182 ? -5.197 -10.049 -12.294 1.00 96.62 182 GLY A C 1
ATOM 1338 O O . GLY A 1 182 ? -4.379 -10.101 -13.208 1.00 96.62 182 GLY A O 1
ATOM 1339 N N . ASP A 1 183 ? -4.846 -9.729 -11.047 1.00 97.56 183 ASP A N 1
ATOM 1340 C CA . ASP A 1 183 ? -3.452 -9.612 -10.623 1.00 97.56 183 ASP A CA 1
ATOM 1341 C C . ASP A 1 183 ? -2.978 -10.953 -10.049 1.00 97.56 183 ASP A C 1
ATOM 1343 O O . ASP A 1 183 ? -3.357 -11.336 -8.938 1.00 97.56 183 ASP A O 1
ATOM 1347 N N . ASP A 1 184 ? -2.128 -11.651 -10.806 1.00 97.12 184 ASP A N 1
ATOM 1348 C CA . ASP A 1 184 ? -1.554 -12.954 -10.449 1.00 97.12 184 ASP A CA 1
ATOM 1349 C C . ASP A 1 184 ? -0.216 -12.873 -9.693 1.00 97.12 184 ASP A C 1
ATOM 1351 O O . ASP A 1 184 ? 0.334 -13.894 -9.254 1.00 97.12 184 ASP A O 1
ATOM 1355 N N . VAL A 1 185 ? 0.305 -11.666 -9.475 1.00 97.69 185 VAL A N 1
ATOM 1356 C CA . VAL A 1 185 ? 1.677 -11.429 -9.011 1.00 97.69 185 VAL A CA 1
ATOM 1357 C C . VAL A 1 185 ? 1.708 -10.896 -7.588 1.00 97.69 185 VAL A C 1
ATOM 1359 O O . VAL A 1 185 ? 2.446 -11.448 -6.757 1.00 97.69 185 VAL A O 1
ATOM 1362 N N . THR A 1 186 ? 0.911 -9.868 -7.297 1.00 98.38 186 THR A N 1
ATOM 1363 C CA . THR A 1 186 ? 0.873 -9.200 -5.995 1.00 98.38 186 THR A CA 1
ATOM 1364 C C . THR A 1 186 ? 0.471 -10.184 -4.913 1.00 98.38 186 THR A C 1
ATOM 1366 O O . THR A 1 186 ? -0.435 -11.002 -5.104 1.00 98.38 186 THR A O 1
ATOM 1369 N N . ARG A 1 187 ? 1.153 -10.132 -3.773 1.00 98.50 187 ARG A N 1
ATOM 1370 C CA . ARG A 1 187 ? 0.831 -10.952 -2.605 1.00 98.50 187 ARG A CA 1
ATOM 1371 C C . ARG A 1 187 ? 1.114 -10.186 -1.328 1.00 98.50 187 ARG A C 1
ATOM 1373 O O . ARG A 1 187 ? 2.129 -9.505 -1.236 1.00 98.50 187 ARG A O 1
ATOM 1380 N N . LEU A 1 188 ? 0.212 -10.315 -0.368 1.00 98.81 188 LEU A N 1
ATOM 1381 C CA . LEU A 1 188 ? 0.414 -9.899 1.010 1.00 98.81 188 LEU A CA 1
ATOM 1382 C C . LEU A 1 188 ? 0.416 -11.152 1.883 1.00 98.81 188 LEU A C 1
ATOM 1384 O O . LEU A 1 188 ? -0.490 -11.981 1.791 1.00 98.81 188 LEU A O 1
ATOM 1388 N N . ASP A 1 189 ? 1.433 -11.275 2.721 1.00 98.69 189 ASP A N 1
ATOM 1389 C CA . ASP A 1 189 ? 1.727 -12.467 3.513 1.00 98.69 189 ASP A CA 1
ATOM 1390 C C . ASP A 1 189 ? 1.753 -12.155 5.014 1.00 98.69 189 ASP A C 1
ATOM 1392 O O . ASP A 1 189 ? 1.595 -13.051 5.843 1.00 98.69 189 ASP A O 1
ATOM 1396 N N . ARG A 1 190 ? 1.968 -10.889 5.388 1.00 98.81 190 ARG A N 1
ATOM 1397 C CA . ARG A 1 190 ? 2.076 -10.446 6.781 1.00 98.81 190 ARG A CA 1
ATOM 1398 C C . ARG A 1 190 ? 1.255 -9.192 7.045 1.00 98.81 190 ARG A C 1
ATOM 1400 O O . ARG A 1 190 ? 0.876 -8.448 6.147 1.00 98.81 190 ARG A O 1
ATOM 1407 N N . THR A 1 191 ? 0.991 -8.952 8.323 1.00 98.81 191 THR A N 1
ATOM 1408 C CA . THR A 1 191 ? 0.386 -7.711 8.812 1.00 98.81 191 THR A CA 1
ATOM 1409 C C . THR A 1 191 ? 1.458 -6.664 9.111 1.00 98.81 191 THR A C 1
ATOM 1411 O O . THR A 1 191 ? 2.658 -6.958 9.165 1.00 98.81 191 THR A O 1
ATOM 1414 N N . GLU A 1 192 ? 1.035 -5.428 9.365 1.00 98.75 192 GLU A N 1
ATOM 1415 C CA . GLU A 1 192 ? 1.930 -4.412 9.910 1.00 98.75 192 GLU A CA 1
ATOM 1416 C C . GLU A 1 192 ? 2.415 -4.830 11.314 1.00 98.75 192 GLU A C 1
ATOM 1418 O O . GLU A 1 192 ? 1.642 -5.432 12.071 1.00 98.75 192 GLU A O 1
ATOM 1423 N N . PRO A 1 193 ? 3.662 -4.506 11.702 1.00 98.50 193 PRO A N 1
ATOM 1424 C CA . PRO A 1 193 ? 4.699 -3.862 10.888 1.00 98.50 193 PRO A CA 1
ATOM 1425 C C . PRO A 1 193 ? 5.565 -4.853 10.085 1.00 98.50 193 PRO A C 1
ATOM 1427 O O . PRO A 1 193 ? 6.432 -4.424 9.326 1.00 98.50 193 PRO A O 1
ATOM 1430 N N . ALA A 1 194 ? 5.367 -6.164 10.263 1.00 98.62 194 ALA A N 1
ATOM 1431 C CA . ALA A 1 194 ? 6.270 -7.208 9.773 1.00 98.62 194 ALA A CA 1
ATOM 1432 C C . ALA A 1 194 ? 6.369 -7.285 8.240 1.00 98.62 194 ALA A C 1
ATOM 1434 O O . ALA A 1 194 ? 7.412 -7.683 7.726 1.00 98.62 194 ALA A O 1
ATOM 1435 N N . LEU A 1 195 ? 5.331 -6.859 7.512 1.00 98.38 195 LEU A N 1
ATOM 1436 C CA . LEU A 1 195 ? 5.354 -6.770 6.045 1.00 98.38 195 LEU A CA 1
ATOM 1437 C C . LEU A 1 195 ? 6.448 -5.831 5.498 1.00 98.38 195 LEU A C 1
ATOM 1439 O O . LEU A 1 195 ? 6.805 -5.923 4.329 1.00 98.38 195 LEU A O 1
ATOM 1443 N N . ASN A 1 196 ? 7.006 -4.942 6.333 1.00 98.31 196 ASN A N 1
ATOM 1444 C CA . ASN A 1 196 ? 8.055 -4.000 5.931 1.00 98.31 196 ASN A CA 1
ATOM 1445 C C . ASN A 1 196 ? 9.484 -4.550 6.101 1.00 98.31 196 ASN A C 1
ATOM 1447 O O . ASN A 1 196 ? 10.432 -3.781 5.964 1.00 98.31 196 ASN A O 1
ATOM 1451 N N . GLU A 1 197 ? 9.667 -5.838 6.429 1.00 97.06 197 GLU A N 1
ATOM 1452 C CA . GLU A 1 197 ? 11.009 -6.429 6.596 1.00 97.06 197 GLU A CA 1
ATOM 1453 C C . GLU A 1 197 ? 11.866 -6.260 5.333 1.00 97.06 197 GLU A C 1
ATOM 1455 O O . GLU A 1 197 ? 13.042 -5.921 5.441 1.00 97.06 197 GLU A O 1
ATOM 1460 N N . ASN A 1 198 ? 11.264 -6.460 4.151 1.00 93.81 198 ASN A N 1
ATOM 1461 C CA . ASN A 1 198 ? 11.893 -6.259 2.841 1.00 93.81 198 ASN A CA 1
ATOM 1462 C C . ASN A 1 198 ? 13.295 -6.899 2.727 1.00 93.81 198 ASN A C 1
ATOM 1464 O O . ASN A 1 198 ? 14.249 -6.275 2.255 1.00 93.81 198 ASN A O 1
ATOM 1468 N N . ALA A 1 199 ? 13.432 -8.139 3.202 1.00 95.19 199 ALA A N 1
ATOM 1469 C CA . ALA A 1 199 ? 14.674 -8.885 3.066 1.00 95.19 199 ALA A CA 1
ATOM 1470 C C . ALA A 1 199 ? 14.974 -9.160 1.584 1.00 95.19 199 ALA A C 1
ATOM 1472 O O . ALA A 1 199 ? 14.076 -9.460 0.794 1.00 95.19 199 ALA A O 1
ATOM 1473 N N . GLU A 1 200 ? 16.247 -9.072 1.200 1.00 91.69 200 GLU A N 1
ATOM 1474 C CA . GLU A 1 200 ? 16.662 -9.305 -0.182 1.00 91.69 200 GLU A CA 1
ATOM 1475 C C . GLU A 1 200 ? 16.267 -10.717 -0.643 1.00 91.69 200 GLU A C 1
ATOM 1477 O O . GLU A 1 200 ? 16.580 -11.716 0.005 1.00 91.69 200 GLU A O 1
ATOM 1482 N N . GLY A 1 201 ? 15.557 -10.795 -1.771 1.00 92.12 201 GLY A N 1
ATOM 1483 C CA . GLY A 1 201 ? 15.087 -12.058 -2.342 1.00 92.12 201 GLY A CA 1
ATOM 1484 C C . GLY A 1 201 ? 13.857 -12.670 -1.660 1.00 92.12 201 GLY A C 1
ATOM 1485 O O . GLY A 1 201 ? 13.403 -13.722 -2.110 1.00 92.12 201 GLY A O 1
ATOM 1486 N N . ASP A 1 202 ? 13.288 -12.041 -0.627 1.00 96.00 202 ASP A N 1
ATOM 1487 C CA . ASP A 1 202 ? 12.028 -12.488 -0.027 1.00 96.00 202 ASP A CA 1
ATOM 1488 C C . ASP A 1 202 ? 10.843 -12.123 -0.942 1.00 96.00 202 ASP A C 1
ATOM 1490 O O . ASP A 1 202 ? 10.593 -10.942 -1.187 1.00 96.00 202 ASP A O 1
ATOM 1494 N N . PRO A 1 203 ? 10.089 -13.104 -1.473 1.00 96.00 203 PRO A N 1
ATOM 1495 C CA . PRO A 1 203 ? 8.956 -12.813 -2.344 1.00 96.00 203 PRO A CA 1
ATOM 1496 C C . PRO A 1 203 ? 7.711 -12.346 -1.578 1.00 96.00 203 PRO A C 1
ATOM 1498 O O . PRO A 1 203 ? 6.730 -11.959 -2.218 1.00 96.00 203 PRO A O 1
ATOM 1501 N N . ARG A 1 204 ? 7.693 -12.431 -0.245 1.00 98.31 204 ARG A N 1
ATOM 1502 C CA . ARG A 1 204 ? 6.526 -12.074 0.570 1.00 98.31 204 ARG A CA 1
ATOM 1503 C C . ARG A 1 204 ? 6.277 -10.568 0.572 1.00 98.31 204 ARG A C 1
ATOM 1505 O O . ARG A 1 204 ? 7.223 -9.790 0.605 1.00 98.31 204 ARG A O 1
ATOM 1512 N N . ASP A 1 205 ? 5.005 -10.170 0.584 1.00 98.56 205 ASP A N 1
ATOM 1513 C CA . ASP A 1 205 ? 4.579 -8.756 0.639 1.00 98.56 205 ASP A CA 1
ATOM 1514 C C . ASP A 1 205 ? 5.063 -7.902 -0.556 1.00 98.56 205 ASP A C 1
ATOM 1516 O O . ASP A 1 205 ? 5.339 -6.704 -0.428 1.00 98.56 205 ASP A O 1
ATOM 1520 N N . THR A 1 206 ? 5.167 -8.521 -1.739 1.00 98.56 206 THR A N 1
ATOM 1521 C CA . THR A 1 206 ? 5.691 -7.890 -2.963 1.00 98.56 206 THR A CA 1
ATOM 1522 C C . THR A 1 206 ? 4.665 -7.756 -4.091 1.00 98.56 206 THR A C 1
ATOM 1524 O O . THR A 1 206 ? 3.690 -8.510 -4.180 1.00 98.56 206 THR A O 1
ATOM 1527 N N . THR A 1 207 ? 4.945 -6.814 -4.992 1.00 97.81 207 THR A N 1
ATOM 1528 C CA . THR A 1 207 ? 4.294 -6.589 -6.296 1.00 97.81 207 THR A CA 1
ATOM 1529 C C . THR A 1 207 ? 5.367 -6.347 -7.374 1.00 97.81 207 THR A C 1
ATOM 1531 O O . THR A 1 207 ? 6.548 -6.553 -7.083 1.00 97.81 207 THR A O 1
ATOM 1534 N N . THR A 1 208 ? 4.979 -5.951 -8.588 1.00 93.12 208 THR A N 1
ATOM 1535 C CA . THR A 1 208 ? 5.854 -5.579 -9.721 1.00 93.12 208 THR A CA 1
ATOM 1536 C C . THR A 1 208 ? 5.549 -4.170 -10.207 1.00 93.12 208 THR A C 1
ATOM 1538 O O . THR A 1 208 ? 4.338 -3.864 -10.304 1.00 93.12 208 THR A O 1
#

Secondary structure (DSSP, 8-state):
-PPP-------------------------PPP-SSGGGGSPPPPS----HHHHTTSPPHHHHHHHHSS---EEEE-TT--EEEEESTTS-EE-GGGGHHHHHHHHHHHHHTTSS-TTPEEE--GGG--SS-TTTGGGTTTTEEEHHHHHHHHHHS--HHHHHHHHHHHTHHHHHHHHHHHTT-SS------TTGGG---TT--TTEE-

Sequence (208 aa):
MKMPTALAALALLAAPSLAADRQTTPAKDAAPTGNLDTLMPAAPRYLVPQSALEQVRNPKEIEEETGGRLGVALVDRQGALLLGFNRDERFAMCSTFKAPLAAAVLTGADGGKFGLEGTIPFGKDDVLDYAPVVKKNLKRGRMSMEELARAAVEVSDNSAANLLLPMLGGPEGLTAFMRVHGDDVTRLDRTEPALNENAEGDPRDTTT

Foldseek 3Di:
DDDDDDPPDPPPPQDQPPPDDDDDPPPPPDDDPPDCPVVDPDDDRGDDDVVSVVPDDDVVVVCVVVVDDDWDFDADPVRHTDDIDCPVPKDACQLVLLVLLLVLLVVCQVVVLDHQQDKQFAEPVLADPQAVQVVVCRVVRIDGNVSLSCCCPVRVGQSSSVSSQVSQVHQVSSVVSCVVVPNPQAGADDGPPVSVPGPPPDSHNIDD

pLDDT: mean 85.46, std 20.84, range [31.91, 98.94]

Radius of gyration: 22.89 Å; chains: 1; bounding box: 48×49×74 Å